Protein AF-0000000084339773 (afdb_homodimer)

Sequence (290 aa):
MSELFDRFSEAYKALERRDVSKMADLFADDIVFITPERTMKGKEEAISRFVANQNAFSDLKLEVDPEHGVIDAGDCCAVEFIITGTLKGDLDTTVSINDGTVGDTVKATGKKFRMRSTDHVWWRDGKIYKFSVYYDPAEPTRQIVMSELFDRFSEAYKALERRDVSKMADLFADDIVFITPERTMKGKEEAISRFVANQNAFSDLKLEVDPEHGVIDAGDCCAVEFIITGTLKGDLDTTVSINDGTVGDTVKATGKKFRMRSTDHVWWRDGKIYKFSVYYDPAEPTRQIV

InterPro domains:
  IPR032710 NTF2-like domain superfamily [SSF54427] (2-144)
  IPR037401 SnoaL-like domain [PF12680] (10-129)

pLDDT: mean 93.69, std 6.03, range [66.88, 98.75]

Organism: Pseudonocardia thermophila (NCBI:txid1848)

Nearest PDB structures (foldseek):
  5trv-assembly1_A  TM=7.784E-01  e=2.190E-07  synthetic construct
  7xsi-assembly3_E  TM=7.200E-01  e=2.478E-06  Sordaria araneosa
  6w3g-assembly1_A  TM=6.654E-01  e=1.126E-06  synthetic construct
  2rgq-assembly1_A  TM=6.073E-01  e=3.159E-06  Nostoc punctiforme PCC 73102
  3bb9-assembly1_A  TM=6.773E-01  e=6.986E-04  Shewanella frigidimarina NCIMB 400

Secondary structure (DSSP, 8-state):
--HHHHHHHHHHHHHHTT-THHHHTTEEEEEEEE-SS-EEESHHHHHHHHHHHHHHBTT-EEE--TTTSEEE-SSEEEEEEEEEEEB-S-EE--EEETTEEE--EEPP---EEEEEEEEEEEEETTEEEEEEEE--THHHHHHH-/--HHHHHHHHHHHHHHTT-THHHHTTEEEEEEEE-SS-EEESHHHHHHHHHHHHHHBTT-EEE--TTTSEEE-SSEEEEEEEEEEEB-S-EE--EEETTEEE--EEPP---EEEEEEEEEEEEETTEEEEEEEE--THHHHHHH-

Foldseek 3Di:
DAPLVVLVVVCLVVVQVVNLVSVLVQADQFAWEAEQAG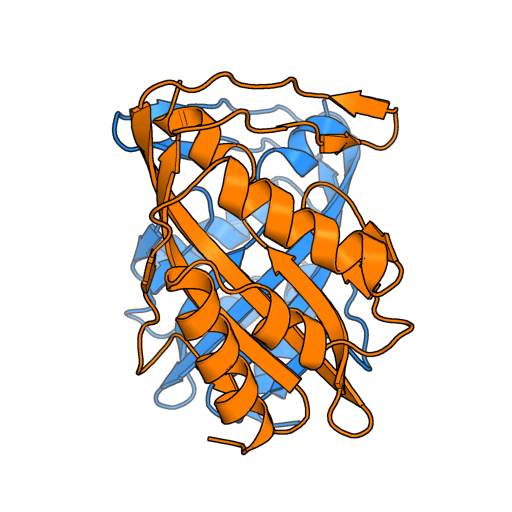IDGGSVRVSVVSNLVCQQFVRKDWAFDPVPAKADPHQKIKGKTKIKTAGQAKDFLWGADPVGIDGDIDGHQRWMAIWIKMWIFGHDPRHTRYIYIDTDSCRRVVGRD/DAPLVVLVVVCLVVLQVVRLVSVLVQADQFAWEAEQADIDGGSVRVSVVSNLVCQQFVRKDWAFDPVPAKADPHQKIKGKTKIKTAGQAKDFLWGADPVGIDGDIDGHQRWMAIWIKMWIFGHDPRHTRYIYIDTDSCRRVVGRD

Solvent-accessible surface area (backbone atoms only — not comparable to full-atom values): 14810 Å² total; per-residue (Å²): 131,42,70,60,49,51,53,51,53,51,20,53,57,32,43,47,70,71,35,61,61,58,46,51,69,36,46,27,72,73,16,38,32,36,45,77,37,47,77,34,65,23,43,69,52,43,44,50,53,57,52,48,48,42,57,12,23,73,56,38,41,78,46,61,48,87,85,82,16,64,42,64,50,58,54,32,34,37,38,38,32,40,39,33,31,35,30,70,22,60,36,80,54,56,28,59,48,101,90,43,72,49,70,50,75,42,69,55,63,66,30,54,34,74,44,65,36,35,39,38,40,33,49,55,96,86,16,34,39,39,39,38,43,37,34,47,82,58,54,51,53,70,49,36,104,133,40,70,59,51,53,55,52,54,52,19,53,57,32,44,47,70,71,33,58,62,56,46,52,70,38,46,26,70,72,15,38,34,36,45,79,37,48,77,36,65,24,42,68,52,46,44,48,51,56,51,48,49,42,57,12,23,74,55,39,42,79,47,60,48,85,84,80,15,65,43,63,51,58,54,31,34,36,38,37,32,40,40,32,31,33,30,70,22,59,37,81,54,58,28,58,48,101,89,44,71,47,71,52,74,42,68,56,62,67,30,54,34,73,44,65,36,34,40,39,40,33,49,55,95,86,15,33,38,38,36,39,43,38,33,46,80,57,55,50,55,71,50,37,102

Structure (mmCIF, N/CA/C/O backbone):
data_AF-0000000084339773-model_v1
#
loop_
_entity.id
_entity.type
_entity.pdbx_description
1 polymer 'Ketosteroid isomerase-related protein'
#
loop_
_atom_site.group_PDB
_atom_site.id
_atom_site.type_symbol
_atom_site.label_atom_id
_atom_site.label_alt_id
_atom_site.label_comp_id
_atom_site.label_asym_id
_atom_site.label_entity_id
_atom_site.label_seq_id
_atom_site.pdbx_PDB_ins_code
_atom_site.Cartn_x
_atom_site.Cartn_y
_atom_site.Cartn_z
_atom_site.occupancy
_atom_site.B_iso_or_equiv
_atom_site.auth_seq_id
_atom_site.auth_comp_id
_atom_site.auth_asym_id
_atom_site.auth_atom_id
_atom_site.pdbx_PDB_model_num
ATOM 1 N N . MET A 1 1 ? -18 -12.25 5.281 1 90.25 1 MET A N 1
ATOM 2 C CA . MET A 1 1 ? -17.266 -11.883 4.082 1 90.25 1 MET A CA 1
ATOM 3 C C . MET A 1 1 ? -18.062 -12.18 2.824 1 90.25 1 MET A C 1
ATOM 5 O O . MET A 1 1 ? -18.922 -13.062 2.826 1 90.25 1 MET A O 1
ATOM 9 N N . SER A 1 2 ? -17.734 -11.312 1.778 1 95.69 2 SER A N 1
ATOM 10 C CA . SER A 1 2 ? -18.469 -11.484 0.525 1 95.69 2 SER A CA 1
ATOM 11 C C . SER A 1 2 ? -18 -12.734 -0.212 1 95.69 2 SER A C 1
ATOM 13 O O . SER A 1 2 ? -16.906 -13.25 0.05 1 95.69 2 SER A O 1
ATOM 15 N N . GLU A 1 3 ? -18.844 -13.25 -1.067 1 96.81 3 GLU A N 1
ATOM 16 C CA . GLU A 1 3 ? -18.469 -14.383 -1.902 1 96.81 3 GLU A CA 1
ATOM 17 C C . GLU A 1 3 ? -17.25 -14.07 -2.766 1 96.81 3 GLU A C 1
ATOM 19 O O . GLU A 1 3 ? -16.391 -14.93 -2.982 1 96.81 3 GLU A O 1
ATOM 24 N N . LEU A 1 4 ? -17.219 -12.867 -3.271 1 97.19 4 LEU A N 1
ATOM 25 C CA . LEU A 1 4 ? -16.094 -12.453 -4.109 1 97.19 4 LEU A CA 1
ATOM 26 C C . LEU A 1 4 ? -14.789 -12.492 -3.33 1 97.19 4 LEU A C 1
ATOM 28 O O . LEU A 1 4 ? -13.766 -12.953 -3.844 1 97.19 4 LEU A O 1
ATOM 32 N N . PHE A 1 5 ? -14.844 -12.008 -2.135 1 97.12 5 PHE A N 1
ATOM 33 C CA . PHE A 1 5 ? -13.641 -12.062 -1.31 1 97.12 5 PHE A CA 1
ATOM 34 C C . PHE A 1 5 ? -13.242 -13.508 -1.032 1 97.12 5 PHE A C 1
ATOM 36 O O . PHE A 1 5 ? -12.047 -13.828 -0.998 1 97.12 5 PHE A O 1
ATOM 43 N N . ASP A 1 6 ? -14.234 -14.367 -0.764 1 97.44 6 ASP A N 1
ATOM 44 C CA . ASP A 1 6 ? -13.938 -15.773 -0.528 1 97.44 6 ASP A CA 1
ATOM 45 C C . ASP A 1 6 ? -13.172 -16.375 -1.705 1 97.44 6 ASP A C 1
ATOM 47 O O . ASP A 1 6 ? -12.219 -17.141 -1.512 1 97.44 6 ASP A O 1
ATOM 51 N N . ARG A 1 7 ? -13.609 -16.078 -2.889 1 97.69 7 ARG A N 1
ATOM 52 C CA . ARG A 1 7 ? -12.906 -16.547 -4.082 1 97.69 7 ARG A CA 1
ATOM 53 C C . ARG A 1 7 ? -11.484 -16 -4.129 1 97.69 7 ARG A C 1
ATOM 55 O O . ARG A 1 7 ? -10.547 -16.719 -4.48 1 97.69 7 ARG A O 1
ATOM 62 N N . PHE A 1 8 ? -11.344 -14.719 -3.842 1 98 8 PHE A N 1
ATOM 63 C CA . PHE A 1 8 ? -10.023 -14.086 -3.811 1 98 8 PHE A CA 1
ATOM 64 C C . PHE A 1 8 ? -9.125 -14.766 -2.785 1 98 8 PHE A C 1
ATOM 66 O O . PHE A 1 8 ? -7.965 -15.07 -3.072 1 98 8 PHE A O 1
ATOM 73 N N . SER A 1 9 ? -9.617 -15.023 -1.598 1 97.06 9 SER A N 1
ATOM 74 C CA . SER A 1 9 ? -8.891 -15.688 -0.525 1 97.06 9 SER A CA 1
ATOM 75 C C . SER A 1 9 ? -8.438 -17.078 -0.949 1 97.06 9 SER A C 1
ATOM 77 O O . SER A 1 9 ? -7.309 -17.484 -0.672 1 97.06 9 SER A O 1
ATOM 79 N N . GLU A 1 10 ? -9.289 -17.797 -1.621 1 97.06 10 GLU A N 1
ATOM 80 C CA . GLU A 1 10 ? -8.938 -19.125 -2.127 1 97.06 10 GLU A CA 1
ATOM 81 C C . GLU A 1 10 ? -7.816 -19.047 -3.158 1 97.06 10 GLU A C 1
ATOM 83 O O . GLU A 1 10 ? -6.945 -19.922 -3.207 1 97.06 10 GLU A O 1
ATOM 88 N N . ALA A 1 11 ? -7.914 -18.047 -3.982 1 97 11 ALA A N 1
ATOM 89 C CA . ALA A 1 11 ? -6.871 -17.859 -4.984 1 97 11 ALA A CA 1
ATOM 90 C C . ALA A 1 11 ? -5.52 -17.609 -4.328 1 97 11 ALA A C 1
ATOM 92 O O . ALA A 1 11 ? -4.484 -18.078 -4.801 1 97 11 ALA A O 1
ATOM 93 N N . TYR A 1 12 ? -5.465 -16.859 -3.279 1 94.31 12 TYR A N 1
ATOM 94 C CA . TYR A 1 12 ? -4.238 -16.609 -2.529 1 94.31 12 TYR A CA 1
ATOM 95 C C . TYR A 1 12 ? -3.658 -17.906 -1.984 1 94.31 12 TYR A C 1
ATOM 97 O O . TYR A 1 12 ? -2.449 -18.141 -2.072 1 94.31 12 TYR A O 1
ATOM 105 N N . LYS A 1 13 ? -4.504 -18.688 -1.427 1 94.88 13 LYS A N 1
ATOM 106 C CA . LYS A 1 13 ? -4.062 -19.984 -0.908 1 94.88 13 LYS A CA 1
ATOM 107 C C . LYS A 1 13 ? -3.473 -20.844 -2.018 1 94.88 13 LYS A C 1
ATOM 109 O O . LYS A 1 13 ? -2.504 -21.578 -1.794 1 94.88 13 LYS A O 1
ATOM 114 N N . ALA A 1 14 ? -4.059 -20.75 -3.139 1 95.25 14 ALA A N 1
ATOM 115 C CA . ALA A 1 14 ? -3.564 -21.516 -4.281 1 95.25 14 ALA A CA 1
ATOM 116 C C . ALA A 1 14 ? -2.18 -21.031 -4.703 1 95.25 14 ALA A C 1
ATOM 118 O O . ALA A 1 14 ? -1.353 -21.812 -5.168 1 95.25 14 ALA A O 1
ATOM 119 N N . LEU A 1 15 ? -1.937 -19.75 -4.578 1 92.44 15 LEU A N 1
ATOM 120 C CA . LEU A 1 15 ? -0.628 -19.203 -4.914 1 92.44 15 LEU A CA 1
ATOM 121 C C . LEU A 1 15 ? 0.455 -19.781 -4.016 1 92.44 15 LEU A C 1
ATOM 123 O O . LEU A 1 15 ? 1.588 -19.984 -4.457 1 92.44 15 LEU A O 1
ATOM 127 N N . GLU A 1 16 ? 0.109 -19.984 -2.768 1 92.69 16 GLU A N 1
ATOM 128 C CA . GLU A 1 16 ? 1.053 -20.609 -1.841 1 92.69 16 GLU A CA 1
ATOM 129 C C . GLU A 1 16 ? 1.427 -22.016 -2.293 1 92.69 16 GLU A C 1
ATOM 131 O O . GLU A 1 16 ? 2.496 -22.516 -1.944 1 92.69 16 GLU A O 1
ATOM 136 N N . ARG A 1 17 ? 0.56 -22.609 -3.061 1 91.69 17 ARG A N 1
ATOM 137 C CA . ARG A 1 17 ? 0.817 -23.938 -3.607 1 91.69 17 ARG A CA 1
ATOM 138 C C . ARG A 1 17 ? 1.338 -23.844 -5.039 1 91.69 17 ARG A C 1
ATOM 140 O O . ARG A 1 17 ? 1.279 -24.828 -5.789 1 91.69 17 ARG A O 1
ATOM 147 N N . ARG A 1 18 ? 1.619 -22.672 -5.438 1 91 18 ARG A N 1
ATOM 148 C CA . ARG A 1 18 ? 2.223 -22.375 -6.73 1 91 18 ARG A CA 1
ATOM 149 C C . ARG A 1 18 ? 1.226 -22.594 -7.863 1 91 18 ARG A C 1
ATOM 151 O O . ARG A 1 18 ? 1.607 -22.984 -8.969 1 91 18 ARG A O 1
ATOM 158 N N . ASP A 1 19 ? 0.071 -22.5 -7.547 1 93.5 19 ASP A N 1
ATOM 159 C CA . ASP A 1 19 ? -0.991 -22.594 -8.547 1 93.5 19 ASP A CA 1
ATOM 160 C C . ASP A 1 19 ? -1.51 -21.203 -8.914 1 93.5 19 ASP A C 1
ATOM 162 O O . ASP A 1 19 ? -2.469 -20.719 -8.32 1 93.5 19 ASP A O 1
ATOM 166 N N . VAL A 1 20 ? -1.016 -20.641 -10.047 1 94.88 20 VAL A N 1
ATOM 167 C CA . VAL A 1 20 ? -1.325 -19.281 -10.469 1 94.88 20 VAL A CA 1
ATOM 168 C C . VAL A 1 20 ? -2.645 -19.266 -11.242 1 94.88 20 VAL A C 1
ATOM 170 O O . VAL A 1 20 ? -3.248 -18.219 -11.438 1 94.88 20 VAL A O 1
ATOM 173 N N . SER A 1 21 ? -3.076 -20.438 -11.68 1 95.62 21 SER A N 1
ATOM 174 C CA . SER A 1 21 ? -4.254 -20.516 -12.531 1 95.62 21 SER A CA 1
ATOM 175 C C . SER A 1 21 ? -5.504 -20.031 -11.797 1 95.62 21 SER A C 1
ATOM 177 O O . SER A 1 21 ? -6.395 -19.438 -12.406 1 95.62 21 SER A O 1
ATOM 179 N N . LYS A 1 22 ? -5.609 -20.312 -10.516 1 96 22 LYS A N 1
ATOM 180 C CA . LYS A 1 22 ? -6.77 -19.875 -9.734 1 96 22 LYS A CA 1
ATOM 181 C C . LYS A 1 22 ? -6.852 -18.359 -9.664 1 96 22 LYS A C 1
ATOM 183 O O . LYS A 1 22 ? -7.949 -17.797 -9.68 1 96 22 LYS A O 1
ATOM 188 N N . MET A 1 23 ? -5.699 -17.719 -9.562 1 96.44 23 MET A N 1
ATOM 189 C CA . MET A 1 23 ? -5.676 -16.25 -9.594 1 96.44 23 MET A CA 1
ATOM 190 C C . MET A 1 23 ? -6.059 -15.734 -10.977 1 96.44 23 MET A C 1
ATOM 192 O O . MET A 1 23 ? -6.883 -14.82 -11.094 1 96.44 23 MET A O 1
ATOM 196 N N . ALA A 1 24 ? -5.48 -16.344 -11.945 1 96.94 24 ALA A N 1
ATOM 197 C CA . ALA A 1 24 ? -5.758 -15.961 -13.328 1 96.94 24 ALA A CA 1
ATOM 198 C C . ALA A 1 24 ? -7.25 -16.047 -13.633 1 96.94 24 ALA A C 1
ATOM 200 O O . ALA A 1 24 ? -7.789 -15.203 -14.359 1 96.94 24 ALA A O 1
ATOM 201 N N . ASP A 1 25 ? -7.891 -16.984 -13.109 1 97.31 25 ASP A N 1
ATOM 202 C CA . ASP A 1 25 ? -9.312 -17.234 -13.352 1 97.31 25 ASP A CA 1
ATOM 203 C C . ASP A 1 25 ? -10.156 -16.062 -12.852 1 97.31 25 ASP A C 1
ATOM 205 O O . ASP A 1 25 ? -11.297 -15.883 -13.289 1 97.31 25 ASP A O 1
ATOM 209 N N . LEU A 1 26 ? -9.68 -15.32 -11.945 1 98.25 26 LEU A N 1
ATOM 210 C CA . LEU A 1 26 ? -10.438 -14.219 -11.352 1 98.25 26 LEU A CA 1
ATOM 211 C C . LEU A 1 26 ? -10.289 -12.953 -12.188 1 98.25 26 LEU A C 1
ATOM 213 O O . LEU A 1 26 ? -11.031 -11.984 -12 1 98.25 26 LEU A O 1
ATOM 217 N N . PHE A 1 27 ? -9.359 -12.906 -13.109 1 98.56 27 PHE A N 1
ATOM 218 C CA . PHE A 1 27 ? -9.031 -11.672 -13.805 1 98.56 27 PHE A CA 1
ATOM 219 C C . PHE A 1 27 ? -9.984 -11.43 -14.969 1 98.56 27 PHE A C 1
ATOM 221 O O . PHE A 1 27 ? -10.328 -12.367 -15.695 1 98.56 27 PHE A O 1
ATOM 228 N N . ALA A 1 28 ? -10.469 -10.258 -15.102 1 98.62 28 ALA A N 1
ATOM 229 C CA . ALA A 1 28 ? -11.102 -9.812 -16.344 1 98.62 28 ALA A CA 1
ATOM 230 C C . ALA A 1 28 ? -10.078 -9.703 -17.469 1 98.62 28 ALA A C 1
ATOM 232 O O . ALA A 1 28 ? -8.891 -9.5 -17.219 1 98.62 28 ALA A O 1
ATOM 233 N N . ASP A 1 29 ? -10.508 -9.742 -18.688 1 97.31 29 ASP A N 1
ATOM 234 C CA . ASP A 1 29 ? -9.617 -9.664 -19.844 1 97.31 29 ASP A CA 1
ATOM 235 C C . ASP A 1 29 ? -8.922 -8.305 -19.906 1 97.31 29 ASP A C 1
ATOM 237 O O . ASP A 1 29 ? -7.781 -8.203 -20.344 1 97.31 29 ASP A O 1
ATOM 241 N N . ASP A 1 30 ? -9.57 -7.32 -19.406 1 97.69 30 ASP A N 1
ATOM 242 C CA . ASP A 1 30 ? -9.062 -5.953 -19.5 1 97.69 30 ASP A CA 1
ATOM 243 C C . ASP A 1 30 ? -8.508 -5.488 -18.141 1 97.69 30 ASP A C 1
ATOM 245 O O . ASP A 1 30 ? -8.531 -4.293 -17.844 1 97.69 30 ASP A O 1
ATOM 249 N N . ILE A 1 31 ? -8.109 -6.367 -17.344 1 98.44 31 ILE A N 1
ATOM 250 C CA . ILE A 1 31 ? -7.605 -6.039 -16.016 1 98.44 31 ILE A CA 1
ATOM 251 C C . ILE A 1 31 ? -6.473 -5.023 -16.125 1 98.44 31 ILE A C 1
ATOM 253 O O . ILE A 1 31 ? -5.652 -5.098 -17.047 1 98.44 31 ILE A O 1
ATOM 257 N N . VAL A 1 32 ? -6.504 -4.078 -15.344 1 98.38 32 VAL A N 1
ATOM 258 C CA . VAL A 1 32 ? -5.375 -3.188 -15.086 1 98.38 32 VAL A CA 1
ATOM 259 C C . VAL A 1 32 ? -4.715 -3.562 -13.758 1 98.38 32 VAL A C 1
ATOM 261 O O . VAL A 1 32 ? -5.352 -3.5 -12.703 1 98.38 32 VAL A O 1
ATOM 264 N N . PHE A 1 33 ? -3.465 -4.004 -13.859 1 97.94 33 PHE A N 1
ATOM 265 C CA . PHE A 1 33 ? -2.682 -4.445 -12.703 1 97.94 33 PHE A CA 1
ATOM 266 C C . PHE A 1 33 ? -1.565 -3.451 -12.398 1 97.94 33 PHE A C 1
ATOM 268 O O . PHE A 1 33 ? -0.625 -3.307 -13.188 1 97.94 33 PHE A O 1
ATOM 275 N N . ILE A 1 34 ? -1.652 -2.838 -11.258 1 97.19 34 ILE A N 1
ATOM 276 C CA . ILE A 1 34 ? -0.738 -1.763 -10.891 1 97.19 34 ILE A CA 1
ATOM 277 C C . ILE A 1 34 ? 0.177 -2.229 -9.758 1 97.19 34 ILE A C 1
ATOM 279 O O . ILE A 1 34 ? -0.297 -2.664 -8.703 1 97.19 34 ILE A O 1
ATOM 283 N N . THR A 1 35 ? 1.496 -2.166 -9.984 1 95.94 35 THR A N 1
ATOM 284 C CA . THR A 1 35 ? 2.518 -2.449 -8.984 1 95.94 35 THR A CA 1
ATOM 285 C C . THR A 1 35 ? 3.375 -1.216 -8.719 1 95.94 35 THR A C 1
ATOM 287 O O . THR A 1 35 ? 3.25 -0.207 -9.422 1 95.94 35 THR A O 1
ATOM 290 N N . 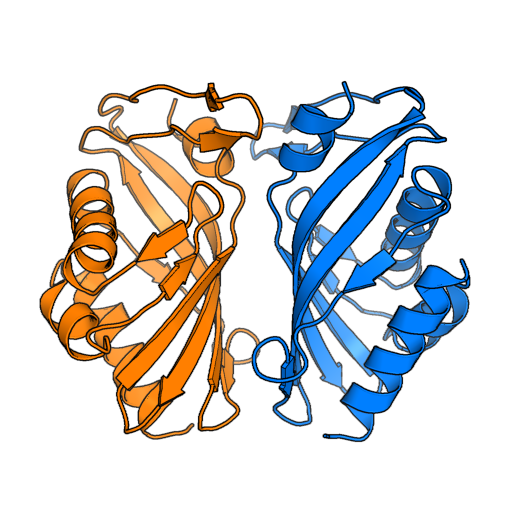PRO A 1 36 ? 4.211 -1.247 -7.656 1 93.56 36 PRO A N 1
ATOM 291 C CA . PRO A 1 36 ? 5.109 -0.107 -7.449 1 93.56 36 PRO A CA 1
ATOM 292 C C . PRO A 1 36 ? 6.039 0.137 -8.633 1 93.56 36 PRO A C 1
ATOM 294 O O . PRO A 1 36 ? 6.445 1.275 -8.875 1 93.56 36 PRO A O 1
ATOM 297 N N . GLU A 1 37 ? 6.277 -0.906 -9.312 1 90.75 37 GLU A N 1
ATOM 298 C CA . GLU A 1 37 ? 7.277 -0.833 -10.383 1 90.75 37 GLU A CA 1
ATOM 299 C C . GLU A 1 37 ? 6.645 -0.399 -11.703 1 90.75 37 GLU A C 1
ATOM 301 O O . GLU A 1 37 ? 7.273 0.304 -12.492 1 90.75 37 GLU A O 1
ATOM 306 N N . ARG A 1 38 ? 5.473 -0.87 -11.93 1 90.19 38 ARG A N 1
ATOM 307 C CA . ARG A 1 38 ? 4.887 -0.604 -13.234 1 90.19 38 ARG A CA 1
ATOM 308 C C . ARG A 1 38 ? 3.393 -0.911 -13.242 1 90.19 38 ARG A C 1
ATOM 310 O O . ARG A 1 38 ? 2.883 -1.552 -12.32 1 90.19 38 ARG A O 1
ATOM 317 N N . THR A 1 39 ? 2.75 -0.397 -14.258 1 93.94 39 THR A N 1
ATOM 318 C CA . THR A 1 39 ? 1.367 -0.739 -14.57 1 93.94 39 THR A CA 1
ATOM 319 C C . THR A 1 39 ? 1.305 -1.718 -15.734 1 93.94 39 THR A C 1
ATOM 321 O O . THR A 1 39 ? 1.94 -1.501 -16.766 1 93.94 39 THR A O 1
ATOM 324 N N . MET A 1 40 ? 0.579 -2.814 -15.523 1 95.31 40 MET A N 1
ATOM 325 C CA . MET A 1 40 ? 0.378 -3.84 -16.547 1 95.31 40 MET A CA 1
ATOM 326 C C . MET A 1 40 ? -1.077 -3.879 -17 1 95.31 40 MET A C 1
ATOM 328 O O . MET A 1 40 ? -1.986 -3.627 -16.203 1 95.31 40 MET A O 1
ATOM 332 N N . LYS A 1 41 ? -1.221 -4.18 -18.266 1 97.12 41 LYS A N 1
ATOM 333 C CA . LYS A 1 41 ? -2.564 -4.238 -18.844 1 97.12 41 LYS A CA 1
ATOM 334 C C . LYS A 1 41 ? -2.834 -5.598 -19.484 1 97.12 41 LYS A C 1
ATOM 336 O O . LYS A 1 41 ? -1.985 -6.125 -20.203 1 97.12 41 LYS A O 1
ATOM 341 N N . GLY A 1 42 ? -4.047 -6.09 -19.109 1 97.88 42 GLY A N 1
ATOM 342 C CA . GLY A 1 42 ? -4.453 -7.359 -19.688 1 97.88 42 GLY A CA 1
ATOM 343 C C . GLY A 1 42 ? -4.062 -8.562 -18.859 1 97.88 42 GLY A C 1
ATOM 344 O O . GLY A 1 42 ? -3.113 -8.492 -18.062 1 97.88 42 GLY A O 1
ATOM 345 N N . LYS A 1 43 ? -4.828 -9.602 -19.094 1 96.88 43 LYS A N 1
ATOM 346 C CA . LYS A 1 43 ? -4.688 -10.812 -18.297 1 96.88 43 LYS A CA 1
ATOM 347 C C . LYS A 1 43 ? -3.303 -11.43 -18.469 1 96.88 43 LYS A C 1
ATOM 349 O O . LYS A 1 43 ? -2.678 -11.852 -17.5 1 96.88 43 LYS A O 1
ATOM 354 N N . GLU A 1 44 ? -2.801 -11.492 -19.641 1 95.69 44 GLU A N 1
ATOM 355 C CA . GLU A 1 44 ? -1.521 -12.133 -19.922 1 95.69 44 GLU A CA 1
ATOM 356 C C . GLU A 1 44 ? -0.386 -11.469 -19.156 1 95.69 44 GLU A C 1
ATOM 358 O O . GLU A 1 44 ? 0.383 -12.148 -18.469 1 95.69 44 GLU A O 1
ATOM 363 N N . GLU A 1 45 ? -0.275 -10.172 -19.188 1 96.19 45 GLU A N 1
ATOM 364 C CA . GLU A 1 45 ? 0.774 -9.453 -18.469 1 96.19 45 GLU A CA 1
ATOM 365 C C . GLU A 1 45 ? 0.619 -9.609 -16.969 1 96.19 45 GLU A C 1
ATOM 367 O O . GLU A 1 45 ? 1.603 -9.82 -16.25 1 96.19 45 GLU A O 1
ATOM 372 N N . ALA A 1 46 ? -0.641 -9.492 -16.547 1 97 46 ALA A N 1
ATOM 373 C CA . ALA A 1 46 ? -0.895 -9.625 -15.117 1 97 46 ALA A CA 1
ATOM 374 C C . ALA A 1 46 ? -0.454 -10.992 -14.609 1 97 46 ALA A C 1
ATOM 376 O O . ALA A 1 46 ? 0.248 -11.094 -13.594 1 97 46 ALA A O 1
ATOM 377 N N . ILE A 1 47 ? -0.791 -11.984 -15.352 1 96 47 ILE A N 1
ATOM 378 C CA . ILE A 1 47 ? -0.467 -13.352 -14.945 1 96 47 ILE A CA 1
ATOM 379 C C . ILE A 1 47 ? 1.047 -13.547 -14.977 1 96 47 ILE A C 1
ATOM 381 O O . ILE A 1 47 ? 1.605 -14.25 -14.125 1 96 47 ILE A O 1
ATOM 385 N N . SER A 1 48 ? 1.726 -12.969 -15.922 1 94.81 48 SER A N 1
ATOM 386 C CA . SER A 1 48 ? 3.172 -13.117 -16.047 1 94.81 48 SER A CA 1
ATOM 387 C C . SER A 1 48 ? 3.889 -12.633 -14.789 1 94.81 48 SER A C 1
ATOM 389 O O . SER A 1 48 ? 4.926 -13.188 -14.414 1 94.81 48 SER A O 1
ATOM 391 N N . ARG A 1 49 ? 3.385 -11.656 -14.18 1 93.38 49 ARG A N 1
ATOM 392 C CA . ARG A 1 49 ? 3.969 -11.141 -12.945 1 93.38 49 ARG A CA 1
ATOM 393 C C . ARG A 1 49 ? 3.881 -12.18 -11.828 1 93.38 49 ARG A C 1
ATOM 395 O O . ARG A 1 49 ? 4.828 -12.359 -11.062 1 93.38 49 ARG A O 1
ATOM 402 N N . PHE A 1 50 ? 2.758 -12.797 -11.711 1 94.81 50 PHE A N 1
ATOM 403 C CA . PHE A 1 50 ? 2.582 -13.82 -10.695 1 94.81 50 PHE A CA 1
ATOM 404 C C . PHE A 1 50 ? 3.5 -15.008 -10.953 1 94.81 50 PHE A C 1
ATOM 406 O O . PHE A 1 50 ? 4.082 -15.57 -10.023 1 94.81 50 PHE A O 1
ATOM 413 N N . VAL A 1 51 ? 3.66 -15.344 -12.203 1 94.38 51 VAL A N 1
ATOM 414 C CA . VAL A 1 51 ? 4.535 -16.453 -12.586 1 94.38 51 VAL A CA 1
ATOM 415 C C . VAL A 1 51 ? 5.984 -16.094 -12.242 1 94.38 51 VAL A C 1
ATOM 417 O O . VAL A 1 51 ? 6.707 -16.922 -11.68 1 94.38 51 VAL A O 1
ATOM 420 N N . ALA A 1 52 ? 6.383 -14.93 -12.555 1 92.88 52 ALA A N 1
ATOM 421 C CA . ALA A 1 52 ? 7.742 -14.492 -12.266 1 92.88 52 ALA A CA 1
ATOM 422 C C . ALA A 1 52 ? 8.023 -14.547 -10.766 1 92.88 52 ALA A C 1
ATOM 424 O O . ALA A 1 52 ? 9.109 -14.961 -10.344 1 92.88 52 ALA A O 1
ATOM 425 N N . ASN A 1 53 ? 7.094 -14.078 -9.977 1 92.88 53 ASN A N 1
ATOM 426 C CA . ASN A 1 53 ? 7.25 -14.125 -8.523 1 92.88 53 ASN A CA 1
ATOM 427 C C . ASN A 1 53 ? 7.398 -15.562 -8.023 1 92.88 53 ASN A C 1
ATOM 429 O O . ASN A 1 53 ? 8.234 -15.836 -7.16 1 92.88 53 ASN A O 1
ATOM 433 N N . GLN A 1 54 ? 6.598 -16.391 -8.562 1 92.81 54 GLN A N 1
ATOM 434 C CA . GLN A 1 54 ? 6.656 -17.797 -8.164 1 92.81 54 GLN A CA 1
ATOM 435 C C . GLN A 1 54 ? 7.996 -18.422 -8.539 1 92.81 54 GLN A C 1
ATOM 437 O O . GLN A 1 54 ? 8.523 -19.266 -7.812 1 92.81 54 GLN A O 1
ATOM 442 N N . ASN A 1 55 ? 8.445 -18.031 -9.672 1 93.44 55 ASN A N 1
ATOM 443 C CA . ASN A 1 55 ? 9.734 -18.547 -10.117 1 93.44 55 ASN A CA 1
ATOM 444 C C . ASN A 1 55 ? 10.875 -18.062 -9.219 1 93.44 55 ASN A C 1
ATOM 446 O O . ASN A 1 55 ? 11.812 -18.812 -8.945 1 93.44 55 ASN A O 1
ATOM 450 N N . ALA A 1 56 ? 10.773 -16.844 -8.836 1 92.69 56 ALA A N 1
ATOM 451 C CA . ALA A 1 56 ? 11.805 -16.281 -7.969 1 92.69 56 ALA A CA 1
ATOM 452 C C . ALA A 1 56 ? 11.703 -16.844 -6.555 1 92.69 56 ALA A C 1
ATOM 454 O O . ALA A 1 56 ? 12.719 -17.078 -5.895 1 92.69 56 ALA A O 1
ATOM 455 N N . PHE A 1 57 ? 10.477 -17 -6.117 1 93.19 57 PHE A N 1
ATOM 456 C CA . PHE A 1 57 ? 10.172 -17.453 -4.766 1 93.19 57 PHE A CA 1
ATOM 457 C C . PHE A 1 57 ? 9.258 -18.672 -4.801 1 93.19 57 PHE A C 1
ATOM 459 O O . PHE A 1 57 ? 8.055 -18.547 -5.027 1 93.19 57 PHE A O 1
ATOM 466 N N . SER A 1 58 ? 9.703 -19.828 -4.418 1 90.19 58 SER A N 1
ATOM 467 C CA . SER A 1 58 ? 8.945 -21.062 -4.562 1 90.19 58 SER A CA 1
ATOM 468 C C . SER A 1 58 ? 8.203 -21.422 -3.277 1 90.19 58 SER A C 1
ATOM 470 O O . SER A 1 58 ? 7.379 -22.328 -3.258 1 90.19 58 SER A O 1
ATOM 472 N N . ASP A 1 59 ? 8.445 -20.75 -2.23 1 94.88 59 ASP A N 1
ATOM 473 C CA . ASP A 1 59 ? 7.844 -21.047 -0.935 1 94.88 59 ASP A CA 1
ATOM 474 C C . ASP A 1 59 ? 7.148 -19.828 -0.352 1 94.88 59 ASP A C 1
ATOM 476 O O . ASP A 1 59 ? 7.262 -19.547 0.844 1 94.88 59 ASP A O 1
ATOM 480 N N . LEU A 1 60 ? 6.512 -19.109 -1.171 1 94.81 60 LEU A N 1
ATOM 481 C CA . LEU A 1 60 ? 5.824 -17.906 -0.723 1 94.81 60 LEU A CA 1
ATOM 482 C C . LEU A 1 60 ? 4.75 -18.234 0.303 1 94.81 60 LEU A C 1
ATOM 484 O O . LEU A 1 60 ? 4.027 -19.234 0.15 1 94.81 60 LEU A O 1
ATOM 488 N N . LYS A 1 61 ? 4.738 -17.484 1.307 1 96.25 61 LYS A N 1
ATOM 489 C CA . LYS A 1 61 ? 3.688 -17.562 2.318 1 96.25 61 LYS A CA 1
ATOM 490 C C . LYS A 1 61 ? 3.076 -16.188 2.578 1 96.25 61 LYS A C 1
ATOM 492 O O . LYS A 1 61 ? 3.793 -15.188 2.68 1 96.25 61 LYS A O 1
ATOM 497 N N . LEU A 1 62 ? 1.777 -16.172 2.617 1 95.88 62 LEU A N 1
ATOM 498 C CA . LEU A 1 62 ? 1.022 -14.953 2.891 1 95.88 62 LEU A CA 1
ATOM 499 C C . LEU A 1 62 ? 0.291 -15.047 4.223 1 95.88 62 LEU A C 1
ATOM 501 O O . LEU A 1 62 ? -0.513 -15.961 4.43 1 95.88 62 LEU A O 1
ATOM 505 N N . GLU A 1 63 ? 0.563 -14.195 5.086 1 97.31 63 GLU A N 1
ATOM 506 C CA . GLU A 1 63 ? -0.085 -14.164 6.395 1 97.31 63 GLU A CA 1
ATOM 507 C C . GLU A 1 63 ? -0.97 -12.938 6.547 1 97.31 63 GLU A C 1
ATOM 509 O O . GLU A 1 63 ? -0.488 -11.805 6.465 1 97.31 63 GLU A O 1
ATOM 514 N N . VAL A 1 64 ? -2.242 -13.172 6.766 1 97.44 64 VAL A N 1
ATOM 515 C CA . VAL A 1 64 ? -3.223 -12.102 6.906 1 97.44 64 VAL A CA 1
ATOM 516 C C . VAL A 1 64 ? -3.74 -12.055 8.344 1 97.44 64 VAL A C 1
ATOM 518 O O . VAL A 1 64 ? -4.109 -13.086 8.906 1 97.44 64 VAL A O 1
ATOM 521 N N . ASP A 1 65 ? -3.695 -10.867 8.945 1 95.94 65 ASP A N 1
ATOM 522 C CA . ASP A 1 65 ? -4.387 -10.695 10.219 1 95.94 65 ASP A CA 1
ATOM 523 C C . ASP A 1 65 ? -5.898 -10.828 10.047 1 95.94 65 ASP A C 1
ATOM 525 O O . ASP A 1 65 ? -6.523 -10.016 9.359 1 95.94 65 ASP A O 1
ATOM 529 N N . PRO A 1 66 ? -6.473 -11.836 10.594 1 92.88 66 PRO A N 1
ATOM 530 C CA . PRO A 1 66 ? -7.902 -12.062 10.359 1 92.88 66 PRO A CA 1
ATOM 531 C C . PRO A 1 66 ? -8.781 -10.938 10.898 1 92.88 66 PRO A C 1
ATOM 533 O O . PRO A 1 66 ? -9.914 -10.758 10.445 1 92.88 66 PRO A O 1
ATOM 536 N N . GLU A 1 67 ? -8.312 -10.219 11.836 1 93.5 67 GLU A N 1
ATOM 537 C CA . GLU A 1 67 ? -9.133 -9.188 12.477 1 93.5 67 GLU A CA 1
ATOM 538 C C . GLU A 1 67 ? -8.945 -7.836 11.797 1 93.5 67 GLU A C 1
ATOM 540 O O . GLU A 1 67 ? -9.891 -7.062 11.672 1 93.5 67 GLU A O 1
ATOM 545 N N . HIS A 1 68 ? -7.703 -7.566 11.336 1 95.06 68 HIS A N 1
ATOM 546 C CA . HIS A 1 68 ? -7.414 -6.207 10.883 1 95.06 68 HIS A CA 1
ATOM 547 C C . HIS A 1 68 ? -6.66 -6.219 9.555 1 95.06 68 HIS A C 1
ATOM 549 O O . HIS A 1 68 ? -5.965 -5.258 9.219 1 95.06 68 HIS A O 1
ATOM 555 N N . GLY A 1 69 ? -6.812 -7.27 8.883 1 97.31 69 GLY A N 1
ATOM 556 C CA . GLY A 1 69 ? -6.059 -7.395 7.645 1 97.31 69 GLY A CA 1
ATOM 557 C C . GLY A 1 69 ? -6.938 -7.379 6.406 1 97.31 69 GLY A C 1
ATOM 558 O O . GLY A 1 69 ? -6.434 -7.324 5.281 1 97.31 69 GLY A O 1
ATOM 559 N N . VAL A 1 70 ? -8.258 -7.426 6.629 1 98.31 70 VAL A N 1
ATOM 560 C CA . VAL A 1 70 ? -9.156 -7.531 5.484 1 98.31 70 VAL A CA 1
ATOM 561 C C . VAL A 1 70 ? -10.219 -6.438 5.559 1 98.31 70 VAL A C 1
ATOM 563 O O . VAL A 1 70 ? -10.898 -6.297 6.582 1 98.31 70 VAL A O 1
ATOM 566 N N . ILE A 1 71 ? -10.312 -5.652 4.547 1 98.5 71 ILE A N 1
ATOM 567 C CA . ILE A 1 71 ? -11.398 -4.703 4.32 1 98.5 71 ILE A CA 1
ATOM 568 C C . ILE A 1 71 ? -12.227 -5.141 3.115 1 98.5 71 ILE A C 1
ATOM 570 O O . ILE A 1 71 ? -11.742 -5.117 1.981 1 98.5 71 ILE A O 1
ATOM 574 N N . ASP A 1 72 ? -13.406 -5.57 3.361 1 98.19 72 ASP A N 1
ATOM 575 C CA . ASP A 1 72 ? -14.258 -6.121 2.311 1 98.19 72 ASP A CA 1
ATOM 576 C C . ASP A 1 72 ? -15.547 -5.316 2.176 1 98.19 72 ASP A C 1
ATOM 578 O O . ASP A 1 72 ? -16.359 -5.273 3.102 1 98.19 72 ASP A O 1
ATOM 582 N N . ALA A 1 73 ? -15.703 -4.703 0.966 1 97.44 73 ALA A N 1
ATOM 583 C CA . ALA A 1 73 ? -16.891 -3.885 0.709 1 97.44 73 ALA A CA 1
ATOM 584 C C . ALA A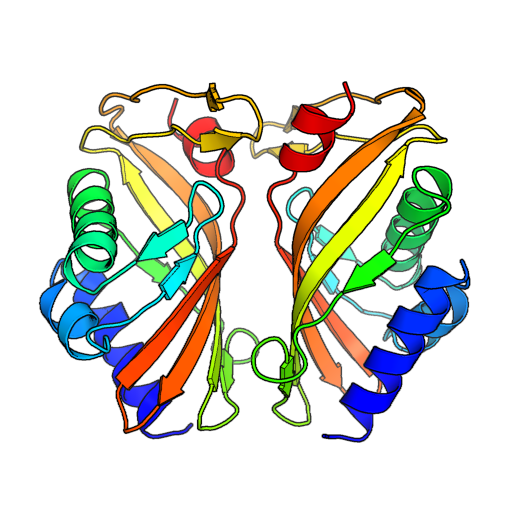 1 73 ? -17.797 -4.539 -0.324 1 97.44 73 ALA A C 1
ATOM 586 O O . ALA A 1 73 ? -18.656 -3.883 -0.903 1 97.44 73 ALA A O 1
ATOM 587 N N . GLY A 1 74 ? -17.641 -5.809 -0.608 1 96.56 74 GLY A N 1
ATOM 588 C CA . GLY A 1 74 ? -18.484 -6.551 -1.532 1 96.56 74 GLY A CA 1
ATOM 589 C C . GLY A 1 74 ? -17.953 -6.559 -2.953 1 96.56 74 GLY A C 1
ATOM 590 O O . GLY A 1 74 ? -17.344 -7.535 -3.387 1 96.56 74 GLY A O 1
ATOM 591 N N . ASP A 1 75 ? -17.953 -5.406 -3.598 1 96.38 75 ASP A N 1
ATOM 592 C CA . ASP A 1 75 ? -17.5 -5.332 -4.984 1 96.38 75 ASP A CA 1
ATOM 593 C C . ASP A 1 75 ? -16.062 -4.848 -5.062 1 96.38 75 ASP A C 1
ATOM 595 O O . ASP A 1 75 ? -15.523 -4.656 -6.156 1 96.38 75 ASP A O 1
ATOM 599 N N . CYS A 1 76 ? -15.477 -4.594 -3.982 1 98.38 76 CYS A N 1
ATOM 600 C CA . CYS A 1 76 ? -14.055 -4.297 -3.836 1 98.38 76 CYS A CA 1
ATOM 601 C C . CYS A 1 76 ? -13.555 -4.711 -2.461 1 98.38 76 CYS A C 1
ATOM 603 O O . CYS A 1 76 ? -14.344 -4.895 -1.532 1 98.38 76 CYS A O 1
ATOM 605 N N . CYS A 1 77 ? -12.281 -4.926 -2.381 1 98.5 77 CYS A N 1
ATOM 606 C CA . CYS A 1 77 ? -11.68 -5.273 -1.097 1 98.5 77 CYS A CA 1
ATOM 607 C C . CYS A 1 77 ? -10.211 -4.871 -1.055 1 98.5 77 CYS A C 1
ATOM 609 O O . CYS A 1 77 ? -9.609 -4.598 -2.094 1 98.5 77 CYS A O 1
ATOM 611 N N . ALA A 1 78 ? -9.727 -4.738 0.089 1 98.75 78 ALA A N 1
ATOM 612 C CA . ALA A 1 78 ? -8.305 -4.551 0.36 1 98.75 78 ALA A CA 1
ATOM 613 C C . ALA A 1 78 ? -7.809 -5.551 1.399 1 98.75 78 ALA A C 1
ATOM 615 O O . ALA A 1 78 ? -8.508 -5.844 2.375 1 98.75 78 ALA A O 1
ATOM 616 N N . VAL A 1 79 ? -6.621 -6.051 1.178 1 98.5 79 VAL A N 1
ATOM 617 C CA . VAL A 1 79 ? -6.043 -7.035 2.086 1 98.5 79 VAL A CA 1
ATOM 618 C C . VAL A 1 79 ? -4.598 -6.652 2.404 1 98.5 79 VAL A C 1
ATOM 620 O O . VAL A 1 79 ? -3.781 -6.477 1.498 1 98.5 79 VAL A O 1
ATOM 623 N N . GLU A 1 80 ? -4.332 -6.504 3.656 1 98.38 80 GLU A N 1
ATOM 624 C CA . GLU A 1 80 ? -2.967 -6.375 4.156 1 98.38 80 GLU A CA 1
ATOM 625 C C . GLU A 1 80 ? -2.406 -7.727 4.586 1 98.38 80 GLU A C 1
ATOM 627 O O . GLU A 1 80 ? -3.117 -8.539 5.184 1 98.38 80 GLU A O 1
ATOM 632 N N . PHE A 1 81 ? -1.162 -7.91 4.266 1 97.75 81 PHE A N 1
ATOM 633 C CA . PHE A 1 81 ? -0.582 -9.188 4.668 1 97.75 81 PHE A CA 1
ATOM 634 C C . PHE A 1 81 ? 0.937 -9.086 4.754 1 97.75 81 PHE A C 1
ATOM 636 O O . PHE A 1 81 ? 1.532 -8.133 4.242 1 97.75 81 PHE A O 1
ATOM 643 N N . ILE A 1 82 ? 1.513 -10 5.496 1 97.38 82 ILE A N 1
ATOM 644 C CA . ILE A 1 82 ? 2.951 -10.25 5.48 1 97.38 82 ILE A CA 1
ATOM 645 C C . ILE A 1 82 ? 3.27 -11.367 4.496 1 97.38 82 ILE A C 1
ATOM 647 O O . ILE A 1 82 ? 2.66 -12.438 4.547 1 97.38 82 ILE A O 1
ATOM 651 N N . ILE A 1 83 ? 4.129 -11.094 3.617 1 96.5 83 ILE A N 1
ATOM 652 C CA . ILE A 1 83 ? 4.562 -12.109 2.664 1 96.5 83 ILE A CA 1
ATOM 653 C C . ILE A 1 83 ? 6 -12.523 2.971 1 96.5 83 ILE A C 1
ATOM 655 O O . ILE A 1 83 ? 6.844 -11.68 3.279 1 96.5 83 ILE A O 1
ATOM 659 N N . THR A 1 84 ? 6.211 -13.758 2.979 1 96.69 84 THR A N 1
ATOM 660 C CA . THR A 1 84 ? 7.543 -14.312 3.203 1 96.69 84 THR A CA 1
ATOM 661 C C . THR A 1 84 ? 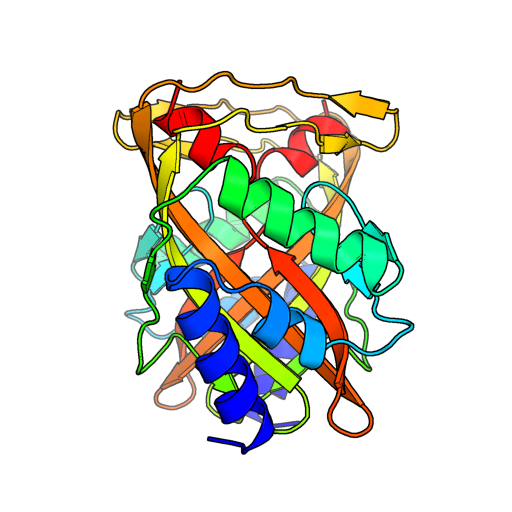7.902 -15.312 2.109 1 96.69 84 THR A C 1
ATOM 663 O O . THR A 1 84 ? 7.02 -15.859 1.444 1 96.69 84 THR A O 1
ATOM 666 N N . GLY A 1 85 ? 9.164 -15.484 1.898 1 95.62 8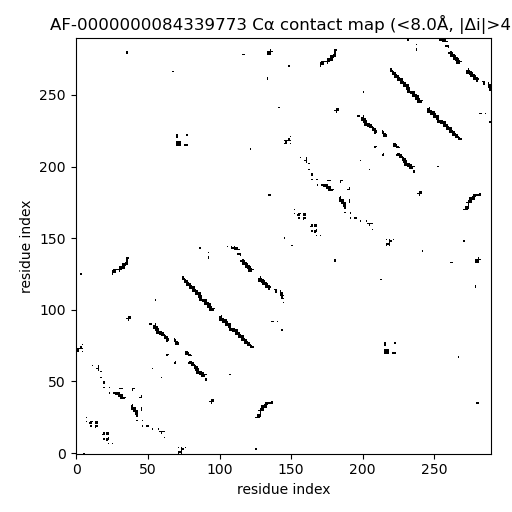5 GLY A N 1
ATOM 667 C CA . GLY A 1 85 ? 9.695 -16.438 0.938 1 95.62 85 GLY A CA 1
ATOM 668 C C . GLY A 1 85 ? 11.211 -16.484 0.92 1 95.62 85 GLY A C 1
ATOM 669 O O . GLY A 1 85 ? 11.867 -15.773 1.677 1 95.62 85 GLY A O 1
ATOM 670 N N . THR A 1 86 ? 11.703 -17.438 0.129 1 95.94 86 THR A N 1
ATOM 671 C CA . THR A 1 86 ? 13.141 -17.609 -0.087 1 95.94 86 THR A CA 1
ATOM 672 C C . THR A 1 86 ? 13.5 -17.344 -1.546 1 95.94 86 THR A C 1
ATOM 674 O O . THR A 1 86 ? 12.82 -17.812 -2.455 1 95.94 86 THR A O 1
ATOM 677 N N . LEU A 1 87 ? 14.484 -16.547 -1.709 1 95.06 87 LEU A N 1
ATOM 678 C CA . LEU A 1 87 ? 14.906 -16.297 -3.082 1 95.06 87 LEU A CA 1
ATOM 679 C C . LEU A 1 87 ? 15.617 -17.516 -3.67 1 95.06 87 LEU A C 1
ATOM 681 O O . LEU A 1 87 ? 16.797 -17.719 -3.414 1 95.06 87 LEU A O 1
ATOM 685 N N . LYS A 1 88 ? 14.969 -18.172 -4.531 1 94.5 88 LYS A N 1
ATOM 686 C CA . LYS A 1 88 ? 15.508 -19.406 -5.086 1 94.5 88 LYS A CA 1
ATOM 687 C C . LYS A 1 88 ? 15.711 -19.297 -6.594 1 94.5 88 LYS A C 1
ATOM 689 O O . LYS A 1 88 ? 16.234 -20.203 -7.227 1 94.5 88 LYS A O 1
ATOM 694 N N . GLY A 1 89 ? 15.18 -18.219 -7.191 1 93.69 89 GLY A N 1
ATOM 695 C CA . GLY A 1 89 ? 15.359 -17.891 -8.594 1 93.69 89 GLY A CA 1
ATOM 696 C C . GLY A 1 89 ? 15.719 -16.438 -8.82 1 93.69 89 GLY A C 1
ATOM 697 O O . GLY A 1 89 ? 15.891 -15.68 -7.867 1 93.69 89 GLY A O 1
ATOM 698 N N . ASP A 1 90 ? 15.836 -16.062 -10.094 1 92 90 ASP A N 1
ATOM 699 C CA . ASP A 1 90 ? 16.172 -14.688 -10.43 1 92 90 ASP A CA 1
ATOM 700 C C . ASP A 1 90 ? 15 -13.75 -10.117 1 92 90 ASP A C 1
ATOM 702 O O . ASP A 1 90 ? 13.836 -14.102 -10.344 1 92 90 ASP A O 1
ATOM 706 N N . LEU A 1 91 ? 15.344 -12.656 -9.57 1 90.06 91 LEU A N 1
ATOM 707 C CA . LEU A 1 91 ? 14.344 -11.641 -9.25 1 90.06 91 LEU A CA 1
ATOM 708 C C . LEU A 1 91 ? 14.602 -10.352 -10.023 1 90.06 91 LEU A C 1
ATOM 710 O O . LEU A 1 91 ? 15.68 -9.766 -9.914 1 90.06 91 LEU A O 1
ATOM 714 N N . ASP A 1 92 ? 13.688 -9.953 -10.805 1 88.62 92 ASP A N 1
ATOM 715 C CA . ASP A 1 92 ? 13.758 -8.656 -11.469 1 88.62 92 ASP A CA 1
ATOM 716 C C . ASP A 1 92 ? 13.375 -7.531 -10.516 1 88.62 92 ASP A C 1
ATOM 718 O O . ASP A 1 92 ? 12.242 -7.484 -10.031 1 88.62 92 ASP A O 1
ATOM 722 N N . THR A 1 93 ? 14.297 -6.621 -10.289 1 85.94 93 THR A N 1
ATOM 723 C CA . THR A 1 93 ? 14.07 -5.539 -9.344 1 85.94 93 THR A CA 1
ATOM 724 C C . THR A 1 93 ? 13.961 -4.199 -10.07 1 85.94 93 THR A C 1
ATOM 726 O O . THR A 1 93 ? 14.141 -3.143 -9.461 1 85.94 93 THR A O 1
ATOM 729 N N . THR A 1 94 ? 13.703 -4.281 -11.32 1 85.75 94 THR A N 1
ATOM 730 C CA . THR A 1 94 ? 13.648 -3.059 -12.109 1 85.75 94 THR A CA 1
ATOM 731 C C . THR A 1 94 ? 12.375 -2.279 -11.812 1 85.75 94 THR A C 1
ATOM 733 O O . THR A 1 94 ? 11.297 -2.867 -11.688 1 85.75 94 THR A O 1
ATOM 736 N N . VAL A 1 95 ? 12.555 -1.02 -11.586 1 82.69 95 VAL A N 1
ATOM 737 C CA . VAL A 1 95 ? 11.438 -0.118 -11.352 1 82.69 95 VAL A CA 1
ATOM 738 C C . VAL A 1 95 ? 11.398 0.961 -12.43 1 82.69 95 VAL A C 1
ATOM 740 O O . VAL A 1 95 ? 12.445 1.484 -12.828 1 82.69 95 VAL A O 1
ATOM 743 N N . SER A 1 96 ? 10.219 1.139 -12.93 1 81.12 96 SER A N 1
ATOM 744 C CA . SER A 1 96 ? 10.055 2.203 -13.922 1 81.12 96 SER A CA 1
ATOM 745 C C . SER A 1 96 ? 9.969 3.568 -13.25 1 81.12 96 SER A C 1
ATOM 747 O O . SER A 1 96 ? 9.234 3.738 -12.266 1 81.12 96 SER A O 1
ATOM 749 N N . ILE A 1 97 ? 10.789 4.527 -13.711 1 71.75 97 ILE A N 1
ATOM 750 C CA . ILE A 1 97 ? 10.742 5.902 -13.227 1 71.75 97 ILE A CA 1
ATOM 751 C C . ILE A 1 97 ? 10.523 6.852 -14.398 1 71.75 97 ILE A C 1
ATOM 753 O O . ILE A 1 97 ? 10.555 6.438 -15.562 1 71.75 97 ILE A O 1
ATOM 757 N N . ASN A 1 98 ? 9.938 8.039 -14.219 1 66.88 98 ASN A N 1
ATOM 758 C CA . ASN A 1 98 ? 9.633 8.992 -15.273 1 66.88 98 ASN A CA 1
ATOM 759 C C . ASN A 1 98 ? 10.711 9.016 -16.344 1 66.88 98 ASN A C 1
ATOM 761 O O . ASN A 1 98 ? 10.422 9.219 -17.531 1 66.88 98 ASN A O 1
ATOM 765 N N . ASP A 1 99 ? 11.93 8.844 -15.984 1 66.94 99 ASP A N 1
ATOM 766 C CA . ASP A 1 99 ? 13.008 9.023 -16.953 1 66.94 99 ASP A CA 1
ATOM 767 C C . ASP A 1 99 ? 13.625 7.684 -17.344 1 66.94 99 ASP A C 1
ATOM 769 O O . ASP A 1 99 ? 14.727 7.637 -17.891 1 66.94 99 ASP A O 1
ATOM 773 N N . GLY A 1 100 ? 13.016 6.711 -17 1 75.94 100 GLY A N 1
ATOM 774 C CA . GLY A 1 100 ? 13.562 5.406 -17.344 1 75.94 100 GLY A CA 1
ATOM 775 C C . GLY A 1 100 ? 13.367 4.371 -16.25 1 75.94 100 GLY A C 1
ATOM 776 O O . GLY A 1 100 ? 12.383 4.422 -15.508 1 75.94 100 GLY A O 1
ATOM 777 N N . THR A 1 101 ? 14.141 3.316 -16.422 1 78.19 101 THR A N 1
ATOM 778 C CA . THR A 1 101 ? 14.062 2.23 -15.453 1 78.19 101 THR A CA 1
ATOM 779 C C . THR A 1 101 ? 15.352 2.127 -14.648 1 78.19 101 THR A C 1
ATOM 781 O O . THR A 1 101 ? 16.438 2.453 -15.148 1 78.19 101 THR A O 1
ATOM 784 N N . VAL A 1 102 ? 15.227 1.875 -13.414 1 78.75 102 VAL A N 1
ATOM 785 C CA . VAL A 1 102 ? 16.375 1.614 -12.547 1 78.75 102 VAL A CA 1
ATOM 786 C C . VAL A 1 102 ? 16.219 0.247 -11.883 1 78.75 102 VAL A C 1
ATOM 788 O O . VAL A 1 102 ? 15.109 -0.238 -11.695 1 78.75 102 VAL A O 1
ATOM 791 N N . GLY A 1 103 ? 17.328 -0.304 -11.555 1 82 103 GLY A N 1
ATOM 792 C CA . GLY A 1 103 ? 17.344 -1.607 -10.914 1 82 103 GLY A CA 1
ATOM 793 C C . GLY A 1 103 ? 18.062 -2.664 -11.727 1 82 103 GLY A C 1
ATOM 794 O O . GLY A 1 103 ? 18.641 -2.359 -12.773 1 82 103 GLY A O 1
ATOM 795 N N . ASP A 1 104 ? 18.094 -3.842 -11.188 1 84.75 104 ASP A N 1
ATOM 796 C CA . ASP A 1 104 ? 18.812 -4.957 -11.805 1 84.75 104 ASP A CA 1
ATOM 797 C C . ASP A 1 104 ? 18.141 -6.289 -11.477 1 84.75 104 ASP A C 1
ATOM 799 O O . ASP A 1 104 ? 17.078 -6.316 -10.852 1 84.75 104 ASP A O 1
ATOM 803 N N . THR A 1 105 ? 18.703 -7.344 -12.094 1 89.56 105 THR A N 1
ATOM 804 C CA . THR A 1 105 ? 18.312 -8.695 -11.734 1 89.56 105 THR A CA 1
ATOM 805 C C . THR A 1 105 ? 19.156 -9.227 -10.586 1 89.56 105 THR A C 1
ATOM 807 O O . THR A 1 105 ? 20.391 -9.109 -10.617 1 89.56 105 THR A O 1
ATOM 810 N N . VAL A 1 106 ? 18.469 -9.688 -9.57 1 90.44 106 VAL A N 1
ATOM 811 C CA . VAL A 1 106 ? 19.156 -10.328 -8.453 1 90.44 106 VAL A CA 1
ATOM 812 C C . VAL A 1 106 ? 19.125 -11.844 -8.617 1 90.44 106 VAL A C 1
ATOM 814 O O . VAL A 1 106 ? 18.047 -12.422 -8.781 1 90.44 106 VAL A O 1
ATOM 817 N N . LYS A 1 107 ? 20.328 -12.391 -8.547 1 92.81 107 LYS A N 1
ATOM 818 C CA . LYS A 1 107 ? 20.406 -13.844 -8.656 1 92.81 107 LYS A CA 1
ATOM 819 C C . LYS A 1 107 ? 20 -14.516 -7.344 1 92.81 107 LYS A C 1
ATOM 821 O O . LYS A 1 107 ? 19.953 -13.867 -6.293 1 92.81 107 LYS A O 1
ATOM 826 N N . ALA A 1 108 ? 19.734 -15.797 -7.488 1 93.31 108 ALA A N 1
ATOM 827 C CA . ALA A 1 108 ? 19.328 -16.578 -6.32 1 93.31 108 ALA A CA 1
ATOM 828 C C . ALA A 1 108 ? 20.391 -16.484 -5.215 1 93.31 108 ALA A C 1
ATOM 830 O O . ALA A 1 108 ? 21.562 -16.781 -5.445 1 93.31 108 ALA A O 1
ATOM 831 N N . THR A 1 109 ? 19.953 -16.156 -4.023 1 93.25 109 THR A N 1
ATOM 832 C CA . THR A 1 109 ? 20.875 -16.031 -2.891 1 93.25 109 THR A CA 1
ATOM 833 C C . THR A 1 109 ? 20.578 -17.078 -1.835 1 93.25 109 THR A C 1
ATOM 835 O O . THR A 1 109 ? 21.391 -17.328 -0.948 1 93.25 109 THR A O 1
ATOM 838 N N . GLY A 1 110 ? 19.312 -17.609 -1.918 1 94.69 110 GLY A N 1
ATOM 839 C CA . GLY A 1 110 ? 18.875 -18.562 -0.904 1 94.69 110 GLY A CA 1
ATOM 840 C C . GLY A 1 110 ? 18.453 -17.891 0.393 1 94.69 110 GLY A C 1
ATOM 841 O O . GLY A 1 110 ? 18.125 -18.578 1.37 1 94.69 110 GLY A O 1
ATOM 842 N N . LYS A 1 111 ? 18.469 -16.656 0.422 1 94.25 111 LYS A N 1
ATOM 843 C CA . LYS A 1 111 ? 18.094 -15.906 1.616 1 94.25 111 LYS A CA 1
ATOM 844 C C . LYS A 1 111 ? 16.594 -15.672 1.666 1 94.25 111 LYS A C 1
ATOM 846 O O . LYS A 1 111 ? 15.922 -15.664 0.629 1 94.25 111 LYS A O 1
ATOM 851 N N . LYS A 1 112 ? 16.094 -15.492 2.887 1 95 112 LYS A N 1
ATOM 852 C CA . LYS A 1 112 ? 14.672 -15.289 3.129 1 95 112 LYS A CA 1
ATOM 853 C C . LYS A 1 112 ? 14.336 -13.797 3.213 1 95 112 LYS A C 1
ATOM 855 O O . LYS A 1 112 ? 15.18 -12.992 3.596 1 95 112 LYS A O 1
ATOM 860 N N . PHE A 1 113 ? 13.125 -13.492 2.838 1 93.75 113 PHE A N 1
ATOM 861 C CA . PHE A 1 113 ? 12.633 -12.133 3.012 1 93.75 113 PHE A CA 1
ATOM 862 C C . PHE A 1 113 ? 11.289 -12.133 3.734 1 93.75 113 PHE A C 1
ATOM 864 O O . PHE A 1 113 ? 10.625 -13.164 3.814 1 93.75 113 PHE A O 1
ATOM 871 N N . ARG A 1 114 ? 11.008 -11.102 4.359 1 94.19 114 ARG A N 1
ATOM 872 C CA . ARG A 1 114 ? 9.734 -10.773 5.004 1 94.19 114 ARG A CA 1
ATOM 873 C C . ARG A 1 114 ? 9.32 -9.336 4.715 1 94.19 114 ARG A C 1
ATOM 875 O O . ARG A 1 114 ? 10.102 -8.406 4.922 1 94.19 114 ARG A O 1
ATOM 882 N N . MET A 1 115 ? 8.125 -9.211 4.211 1 94.56 115 MET A N 1
ATOM 883 C CA . MET A 1 115 ? 7.707 -7.871 3.805 1 94.56 115 MET A CA 1
ATOM 884 C C . MET A 1 115 ? 6.211 -7.676 4.031 1 94.56 115 MET A C 1
ATOM 886 O O . MET A 1 115 ? 5.43 -8.617 3.889 1 94.56 115 MET A O 1
ATOM 890 N N . ARG A 1 116 ? 5.859 -6.488 4.418 1 96.12 116 ARG A N 1
ATOM 891 C CA . ARG A 1 116 ? 4.453 -6.109 4.461 1 96.12 116 ARG A CA 1
ATOM 892 C C . ARG A 1 116 ? 3.969 -5.645 3.092 1 96.12 116 ARG A C 1
ATOM 894 O O . ARG A 1 116 ? 4.691 -4.949 2.377 1 96.12 116 ARG A O 1
ATOM 901 N N . SER A 1 117 ? 2.75 -5.953 2.729 1 98 117 SER A N 1
ATOM 902 C CA . SER A 1 117 ? 2.145 -5.586 1.453 1 98 117 SER A CA 1
ATOM 903 C C . SER A 1 117 ? 0.628 -5.477 1.572 1 98 117 SER A C 1
ATOM 905 O O . SER A 1 117 ? 0.043 -5.934 2.557 1 98 117 SER A O 1
ATOM 907 N N . THR A 1 118 ? 0.026 -4.785 0.664 1 98.75 118 THR A N 1
ATOM 908 C CA . THR A 1 118 ? -1.431 -4.758 0.584 1 98.75 118 THR A CA 1
ATOM 909 C C . THR A 1 118 ? -1.895 -4.824 -0.868 1 98.75 118 THR A C 1
ATOM 911 O O . THR A 1 118 ? -1.231 -4.293 -1.761 1 98.75 118 THR A O 1
ATOM 914 N N . ASP A 1 119 ? -3.008 -5.453 -1.07 1 98.56 119 ASP A N 1
ATOM 915 C CA . ASP A 1 119 ? -3.678 -5.555 -2.363 1 98.56 119 ASP A CA 1
ATOM 916 C C . ASP A 1 119 ? -5.035 -4.859 -2.334 1 98.56 119 ASP A C 1
ATOM 918 O O . ASP A 1 119 ? -5.777 -4.973 -1.355 1 98.56 119 ASP A O 1
ATOM 922 N N . HIS A 1 120 ? -5.336 -4.078 -3.338 1 98.75 120 HIS A N 1
ATOM 923 C CA . HIS A 1 120 ? -6.66 -3.533 -3.611 1 98.75 120 HIS A CA 1
ATOM 924 C C . HIS A 1 120 ? -7.273 -4.168 -4.855 1 98.75 120 HIS A C 1
ATOM 926 O O . HIS A 1 120 ? -6.652 -4.172 -5.922 1 98.75 120 HIS A O 1
ATOM 932 N N . VAL A 1 121 ? -8.5 -4.625 -4.684 1 98.5 121 VAL A N 1
ATOM 933 C CA . VAL A 1 121 ? -9.148 -5.348 -5.773 1 98.5 121 VAL A CA 1
ATOM 934 C C . VAL A 1 121 ? -10.539 -4.773 -6.023 1 98.5 121 VAL A C 1
ATOM 936 O O . VAL A 1 121 ? -11.289 -4.516 -5.078 1 98.5 121 VAL A O 1
ATOM 939 N N . TRP A 1 122 ? -10.82 -4.551 -7.312 1 98.69 122 TRP A N 1
ATOM 940 C CA . TRP A 1 122 ? -12.141 -4.117 -7.75 1 98.69 122 TRP A CA 1
ATOM 941 C C . TRP A 1 122 ? -12.742 -5.109 -8.742 1 98.69 122 TRP A C 1
ATOM 943 O O . TRP A 1 122 ? -12.055 -5.562 -9.664 1 98.69 122 TRP A O 1
ATOM 953 N N . TRP A 1 123 ? -14.023 -5.418 -8.477 1 98.38 123 TRP A N 1
ATOM 954 C CA . TRP A 1 123 ? -14.695 -6.457 -9.258 1 98.38 123 TRP A CA 1
ATOM 955 C C . TRP A 1 123 ? -15.734 -5.848 -10.195 1 98.38 123 TRP A C 1
ATOM 957 O O . TRP A 1 123 ? -16.375 -4.848 -9.859 1 98.38 123 TRP A O 1
ATOM 967 N N . ARG A 1 124 ? -15.859 -6.352 -11.266 1 97.69 124 ARG A N 1
ATOM 968 C CA . ARG A 1 124 ? -16.938 -6.145 -12.219 1 97.69 124 ARG A CA 1
ATOM 969 C C . ARG A 1 124 ? -17.391 -7.469 -12.828 1 97.69 124 ARG A C 1
ATOM 971 O O . ARG A 1 124 ? -16.578 -8.219 -13.367 1 97.69 124 ARG A O 1
ATOM 978 N N . ASP A 1 125 ? -18.703 -7.844 -12.664 1 97 125 ASP A N 1
ATOM 979 C CA . ASP A 1 125 ? -19.281 -9.078 -13.188 1 97 125 ASP A CA 1
ATOM 980 C C . ASP A 1 125 ? -18.516 -10.297 -12.68 1 97 125 ASP A C 1
ATOM 982 O O . ASP A 1 125 ? -18.172 -11.195 -13.453 1 97 125 ASP A O 1
ATOM 986 N N . GLY A 1 126 ? -18.125 -10.203 -11.484 1 97.56 126 GLY A N 1
ATOM 987 C CA . GLY A 1 126 ? -17.516 -11.336 -10.805 1 97.56 126 GLY A CA 1
ATOM 988 C C . GLY A 1 126 ? -16.047 -11.508 -11.141 1 97.56 126 GLY A C 1
ATOM 989 O O . GLY A 1 126 ? -15.422 -12.484 -10.719 1 97.56 126 GLY A O 1
ATOM 990 N N . LYS A 1 127 ? -15.484 -10.578 -11.883 1 98.69 127 LYS A N 1
ATOM 991 C CA . LYS A 1 127 ? -14.078 -10.633 -12.258 1 98.69 127 LYS A CA 1
ATOM 992 C C . LYS A 1 127 ? -13.32 -9.406 -11.758 1 98.69 127 LYS A C 1
ATOM 994 O O . LYS A 1 127 ? -13.906 -8.32 -11.625 1 98.69 127 LYS A O 1
ATOM 999 N N . ILE A 1 128 ? -12.078 -9.586 -11.477 1 98.69 128 ILE A N 1
ATOM 1000 C CA . ILE A 1 128 ? -11.242 -8.469 -11.062 1 98.69 128 ILE A CA 1
ATOM 1001 C C . ILE A 1 128 ? -10.828 -7.645 -12.273 1 98.69 128 ILE A C 1
ATOM 1003 O O . ILE A 1 128 ? -10.164 -8.156 -13.18 1 98.69 128 ILE A O 1
ATOM 1007 N N . TYR A 1 129 ? -11.195 -6.395 -12.273 1 98.56 129 TYR A N 1
ATOM 1008 C CA . TYR A 1 129 ? -10.828 -5.566 -13.422 1 98.56 129 TYR A CA 1
ATOM 1009 C C . TYR A 1 129 ? -9.781 -4.531 -13.031 1 98.56 129 TYR A C 1
ATOM 1011 O O . TYR A 1 129 ? -9.148 -3.922 -13.898 1 98.56 129 TYR A O 1
ATOM 1019 N N . LYS A 1 130 ? -9.602 -4.234 -11.867 1 98.69 130 LYS A N 1
ATOM 1020 C CA . LYS A 1 130 ? -8.531 -3.414 -11.312 1 98.69 130 LYS A CA 1
ATOM 1021 C C . LYS A 1 130 ? -7.883 -4.094 -10.109 1 98.69 130 LYS A C 1
ATOM 1023 O O . LYS A 1 130 ? -8.578 -4.543 -9.195 1 98.69 130 LYS A O 1
ATOM 1028 N N . PHE A 1 131 ? -6.586 -4.215 -10.141 1 98.69 131 PHE A N 1
ATOM 1029 C CA . PHE A 1 131 ? -5.758 -4.82 -9.109 1 98.69 131 PHE A CA 1
ATOM 1030 C C . PHE A 1 131 ? -4.523 -3.971 -8.836 1 98.69 131 PHE A C 1
ATOM 1032 O O . PHE A 1 131 ? -3.668 -3.809 -9.711 1 98.69 131 PHE A O 1
ATOM 1039 N N . SER A 1 132 ? -4.504 -3.416 -7.633 1 98.56 132 SER A N 1
ATOM 1040 C CA . SER A 1 132 ? -3.352 -2.611 -7.238 1 98.56 132 SER A CA 1
ATOM 1041 C C . SER A 1 132 ? -2.635 -3.223 -6.039 1 98.56 132 SER A C 1
ATOM 1043 O O . SER A 1 132 ? -3.275 -3.648 -5.078 1 98.56 132 SER A O 1
ATOM 1045 N N . VAL A 1 133 ? -1.334 -3.258 -6.145 1 98 133 VAL A N 1
ATOM 1046 C CA . VAL A 1 133 ? -0.518 -3.766 -5.047 1 98 133 VAL A CA 1
ATOM 1047 C C . VAL A 1 133 ? 0.427 -2.672 -4.555 1 98 133 VAL A C 1
ATOM 1049 O O . VAL A 1 133 ? 0.96 -1.899 -5.355 1 98 133 VAL A O 1
ATOM 1052 N N . TYR A 1 134 ? 0.612 -2.602 -3.285 1 98.12 134 TYR A N 1
ATOM 1053 C CA . TYR A 1 134 ? 1.505 -1.636 -2.656 1 98.12 134 TYR A CA 1
ATOM 1054 C C . TYR A 1 134 ? 2.467 -2.326 -1.696 1 98.12 134 TYR A C 1
ATOM 1056 O O . TYR A 1 134 ? 2.045 -3.098 -0.832 1 98.12 134 TYR A O 1
ATOM 1064 N N . TYR A 1 135 ? 3.713 -2.02 -1.824 1 96.19 135 TYR A N 1
ATOM 1065 C CA . TYR A 1 135 ? 4.812 -2.467 -0.978 1 96.19 135 TYR A CA 1
ATOM 1066 C C . TYR A 1 135 ? 6.078 -1.665 -1.259 1 96.19 135 TYR A C 1
ATOM 1068 O O . TYR A 1 135 ? 6.141 -0.915 -2.234 1 96.19 135 TYR A O 1
ATOM 1076 N N . ASP A 1 136 ? 7.02 -1.746 -0.339 1 92.31 136 ASP A N 1
ATOM 1077 C CA . ASP A 1 136 ? 8.359 -1.218 -0.599 1 92.31 136 ASP A CA 1
ATOM 1078 C C . ASP A 1 136 ? 9.148 -2.152 -1.51 1 92.31 136 ASP A C 1
ATOM 1080 O O . ASP A 1 136 ? 9.602 -3.213 -1.075 1 92.31 136 ASP A O 1
ATOM 1084 N N . PRO A 1 137 ? 9.367 -1.755 -2.758 1 90.38 137 PRO A N 1
ATOM 1085 C CA . PRO A 1 137 ? 10.023 -2.68 -3.686 1 90.38 137 PRO A CA 1
ATOM 1086 C C . PRO A 1 137 ? 11.484 -2.957 -3.311 1 90.38 137 PRO A C 1
ATOM 1088 O O . PRO A 1 137 ? 12.07 -3.932 -3.785 1 90.38 137 PRO A O 1
ATOM 1091 N N . ALA A 1 138 ? 12.039 -2.148 -2.494 1 88 138 ALA A N 1
ATOM 1092 C CA . ALA A 1 138 ? 13.438 -2.326 -2.121 1 88 138 ALA A CA 1
ATOM 1093 C C . ALA A 1 138 ? 13.57 -3.25 -0.913 1 88 138 ALA A C 1
ATOM 1095 O O . ALA A 1 138 ? 14.664 -3.732 -0.609 1 88 138 ALA A O 1
ATOM 1096 N N . GLU A 1 139 ? 12.5 -3.449 -0.197 1 88.19 139 GLU A N 1
ATOM 1097 C CA . GLU A 1 139 ? 12.57 -4.152 1.079 1 88.19 139 GLU A CA 1
ATOM 1098 C C . GLU A 1 139 ? 13.062 -5.586 0.892 1 88.19 139 GLU A C 1
ATOM 1100 O O . GLU A 1 139 ? 13.961 -6.043 1.602 1 88.19 139 GLU A O 1
ATOM 1105 N N . PRO A 1 140 ? 12.469 -6.34 -0.08 1 86.75 140 PRO A N 1
ATOM 1106 C CA . PRO A 1 140 ? 13.008 -7.688 -0.287 1 86.75 140 PRO A CA 1
ATOM 1107 C C . PRO A 1 140 ? 14.492 -7.684 -0.633 1 86.75 140 PRO A C 1
ATOM 1109 O O . PRO A 1 140 ? 15.258 -8.492 -0.099 1 86.75 140 PRO A O 1
ATOM 1112 N N . THR A 1 141 ? 14.844 -6.762 -1.465 1 85.25 141 THR A N 1
ATOM 1113 C CA . THR A 1 141 ? 16.219 -6.711 -1.92 1 85.25 141 THR A CA 1
ATOM 1114 C C . THR A 1 141 ? 17.172 -6.41 -0.756 1 85.25 141 THR A C 1
ATOM 1116 O O . THR A 1 141 ? 18.25 -6.98 -0.671 1 85.25 141 THR A O 1
ATOM 1119 N N . ARG A 1 142 ? 16.75 -5.562 0.143 1 85.44 142 ARG A N 1
ATOM 1120 C CA . ARG A 1 142 ? 17.562 -5.215 1.304 1 85.44 142 ARG A CA 1
ATOM 1121 C C . ARG A 1 142 ? 17.781 -6.43 2.201 1 85.44 142 ARG A C 1
ATOM 1123 O O . ARG A 1 142 ? 18.781 -6.496 2.932 1 85.44 142 ARG A O 1
ATOM 1130 N N . GLN A 1 143 ? 16.969 -7.426 2.086 1 87.31 143 GLN A N 1
ATOM 1131 C CA . GLN A 1 143 ? 17 -8.578 2.977 1 87.31 143 GLN A CA 1
ATOM 1132 C C . GLN A 1 143 ? 17.703 -9.766 2.307 1 87.31 143 GLN A C 1
ATOM 1134 O O . GLN A 1 143 ? 18.234 -10.648 2.988 1 87.31 143 GLN A O 1
ATOM 1139 N N . ILE A 1 144 ? 17.719 -9.836 1.015 1 81.31 144 ILE A N 1
ATOM 1140 C CA . ILE A 1 144 ? 18.125 -11.062 0.331 1 81.31 144 ILE A CA 1
ATOM 1141 C C . ILE A 1 144 ? 19.5 -10.875 -0.289 1 81.31 144 ILE A C 1
ATOM 1143 O O . ILE A 1 144 ? 20.062 -11.805 -0.863 1 81.31 144 ILE A O 1
ATOM 1147 N N . VAL A 1 145 ? 19.938 -9.75 -0.362 1 78.12 145 VAL A N 1
ATOM 1148 C CA . VAL A 1 145 ? 21.281 -9.547 -0.898 1 78.12 145 VAL A CA 1
ATOM 1149 C C . VAL A 1 145 ? 22.312 -9.695 0.218 1 78.12 145 VAL A C 1
ATOM 1151 O O . VAL A 1 145 ? 22.031 -9.398 1.38 1 78.12 145 VAL A O 1
ATOM 1154 N N . MET B 1 1 ? -21.328 6.258 1.525 1 90.31 1 MET B N 1
ATOM 1155 C CA . MET B 1 1 ? -20.156 6.184 2.395 1 90.31 1 MET B CA 1
ATOM 1156 C C . MET B 1 1 ? -20.562 6.312 3.859 1 90.31 1 MET B C 1
ATOM 1158 O O . MET B 1 1 ? -21.578 6.926 4.176 1 90.31 1 MET B O 1
ATOM 1162 N N . SER B 1 2 ? -19.672 5.633 4.695 1 95.75 2 SER B N 1
ATOM 1163 C CA . SER B 1 2 ? -19.969 5.668 6.125 1 95.75 2 SER B CA 1
ATOM 1164 C C . SER B 1 2 ? -19.656 7.035 6.719 1 95.75 2 SER B C 1
ATOM 1166 O O . SER B 1 2 ? -18.891 7.812 6.133 1 95.75 2 SER B O 1
ATOM 1168 N N . GLU B 1 3 ? -20.266 7.34 7.832 1 96.81 3 GLU B N 1
ATOM 1169 C CA . GLU B 1 3 ? -19.969 8.578 8.547 1 96.81 3 GLU B CA 1
ATOM 1170 C C . GLU B 1 3 ? -18.484 8.648 8.945 1 96.81 3 GLU B C 1
ATOM 1172 O O . GLU B 1 3 ? -17.875 9.719 8.906 1 96.81 3 GLU B O 1
ATOM 1177 N N . LEU B 1 4 ? -17.953 7.52 9.344 1 97.19 4 LEU B N 1
ATOM 1178 C CA . LEU B 1 4 ? -16.562 7.465 9.742 1 97.19 4 LEU B CA 1
ATOM 1179 C C . LEU B 1 4 ? -15.641 7.824 8.57 1 97.19 4 LEU B C 1
ATOM 1181 O O . LEU B 1 4 ? -14.68 8.578 8.734 1 97.19 4 LEU B O 1
ATOM 1185 N N . PHE B 1 5 ? -15.953 7.297 7.438 1 97.06 5 PHE B N 1
ATOM 1186 C CA . PHE B 1 5 ? -15.156 7.641 6.266 1 97.06 5 PHE B CA 1
ATOM 1187 C C . PHE B 1 5 ? -15.281 9.125 5.941 1 97.06 5 PHE B C 1
ATOM 1189 O O . PHE B 1 5 ? -14.305 9.758 5.527 1 97.06 5 PHE B O 1
ATOM 1196 N N . ASP B 1 6 ? -16.516 9.664 6.062 1 97.5 6 ASP B N 1
ATOM 1197 C CA . ASP B 1 6 ? -16.703 11.094 5.809 1 97.5 6 ASP B CA 1
ATOM 1198 C C . ASP B 1 6 ? -15.781 11.938 6.695 1 97.5 6 ASP B C 1
ATOM 1200 O O . ASP B 1 6 ? -15.195 12.914 6.23 1 97.5 6 ASP B O 1
ATOM 1204 N N . ARG B 1 7 ? -15.695 11.594 7.949 1 97.69 7 ARG B N 1
ATOM 1205 C CA . ARG B 1 7 ? -14.797 12.281 8.867 1 97.69 7 ARG B CA 1
ATOM 1206 C C . ARG B 1 7 ? -13.344 12.156 8.406 1 97.69 7 ARG B C 1
ATOM 1208 O O . ARG B 1 7 ? -12.586 13.117 8.461 1 97.69 7 ARG B O 1
ATOM 1215 N N . PHE B 1 8 ? -12.961 10.945 8.023 1 98 8 PHE B N 1
ATOM 1216 C CA . PHE B 1 8 ? -11.617 10.695 7.527 1 98 8 PHE B CA 1
ATOM 1217 C C . PHE B 1 8 ? -11.328 11.539 6.293 1 98 8 PHE B C 1
ATOM 1219 O O . PHE B 1 8 ? -10.266 12.164 6.195 1 98 8 PHE B O 1
ATOM 1226 N N . SER B 1 9 ? -12.227 11.594 5.352 1 97.12 9 SER B N 1
ATOM 1227 C CA . SER B 1 9 ? -12.109 12.383 4.129 1 97.12 9 SER B CA 1
ATOM 1228 C C . SER B 1 9 ? -11.945 13.867 4.441 1 97.12 9 SER B C 1
ATOM 1230 O O . SER B 1 9 ? -11.125 14.547 3.824 1 97.12 9 SER B O 1
ATOM 1232 N N . GLU B 1 10 ? -12.68 14.359 5.395 1 97.06 10 GLU B N 1
ATOM 1233 C CA . GLU B 1 10 ? -12.555 15.75 5.812 1 97.06 10 GLU B CA 1
ATOM 1234 C C . GLU B 1 10 ? -11.18 16.031 6.406 1 97.06 10 GLU B C 1
ATOM 1236 O O . GLU B 1 10 ? -10.617 17.109 6.203 1 97.06 10 GLU B O 1
ATOM 1241 N N . ALA B 1 11 ? -10.719 15.094 7.172 1 97 11 ALA B N 1
ATOM 1242 C CA . ALA B 1 11 ? -9.391 15.25 7.758 1 97 11 ALA B CA 1
ATOM 1243 C C . ALA B 1 11 ? -8.32 15.328 6.676 1 97 11 ALA B C 1
ATOM 1245 O O . ALA B 1 11 ? -7.359 16.0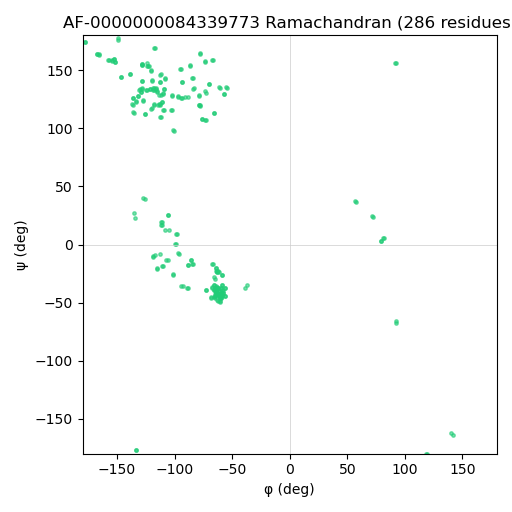94 6.801 1 97 11 ALA B O 1
ATOM 1246 N N . TYR B 1 12 ? -8.422 14.578 5.645 1 94.31 12 TYR B N 1
ATOM 1247 C CA . TYR B 1 12 ? -7.496 14.633 4.52 1 94.31 12 TYR B CA 1
ATOM 1248 C C . TYR B 1 12 ? -7.508 16.016 3.865 1 94.31 12 TYR B C 1
ATOM 1250 O O . TYR B 1 12 ? -6.453 16.562 3.547 1 94.31 12 TYR B O 1
ATOM 1258 N N . LYS B 1 13 ? -8.672 16.5 3.654 1 94.88 13 LYS B N 1
ATOM 1259 C CA . LYS B 1 13 ? -8.797 17.844 3.076 1 94.88 13 LYS B CA 1
ATOM 1260 C C . LYS B 1 13 ? -8.133 18.891 3.965 1 94.88 13 LYS B C 1
ATOM 1262 O O . LYS B 1 13 ? -7.535 19.844 3.467 1 94.88 13 LYS B O 1
ATOM 1267 N N . ALA B 1 14 ? -8.266 18.703 5.219 1 95.31 14 ALA B N 1
ATOM 1268 C CA . ALA B 1 14 ? -7.645 19.625 6.168 1 95.31 14 ALA B CA 1
ATOM 1269 C C . ALA B 1 14 ? -6.121 19.547 6.078 1 95.31 14 ALA B C 1
ATOM 1271 O O . ALA B 1 14 ? -5.438 20.562 6.273 1 95.31 14 ALA B O 1
ATOM 1272 N N . LEU B 1 15 ? -5.59 18.391 5.828 1 92.5 15 LEU B N 1
ATOM 1273 C CA . LEU B 1 15 ? -4.148 18.234 5.68 1 92.5 15 LEU B CA 1
ATOM 1274 C C . LEU B 1 15 ? -3.631 19.047 4.5 1 92.5 15 LEU B C 1
ATOM 1276 O O . LEU B 1 15 ? -2.52 19.578 4.547 1 92.5 15 LEU B O 1
ATOM 1280 N N . GLU B 1 16 ? -4.426 19.094 3.443 1 92.88 16 GLU B N 1
ATOM 1281 C CA . GLU B 1 16 ? -4.051 19.891 2.285 1 92.88 16 GLU B CA 1
ATOM 1282 C C . GLU B 1 16 ? -3.951 21.375 2.65 1 92.88 16 GLU B C 1
ATOM 1284 O O . GLU B 1 16 ? -3.242 22.141 1.989 1 92.88 16 GLU B O 1
ATOM 1289 N N . ARG B 1 17 ? -4.625 21.75 3.697 1 91.81 17 ARG B N 1
ATOM 1290 C CA . ARG B 1 17 ? -4.582 23.125 4.188 1 91.81 17 ARG B CA 1
ATOM 1291 C C . ARG B 1 17 ? -3.617 23.25 5.359 1 91.81 17 ARG B C 1
ATOM 1293 O O . ARG B 1 17 ? -3.695 24.219 6.129 1 91.81 17 ARG B O 1
ATOM 1300 N N . ARG B 1 18 ? -2.902 22.219 5.594 1 91.19 18 ARG B N 1
ATOM 1301 C CA . ARG B 1 18 ? -1.85 22.188 6.605 1 91.19 18 ARG B CA 1
ATOM 1302 C C . ARG B 1 18 ? -2.441 22.172 8.008 1 91.19 18 ARG B C 1
ATOM 1304 O O . ARG B 1 18 ? -1.854 22.734 8.938 1 91.19 18 ARG B O 1
ATOM 1311 N N . ASP B 1 19 ? -3.562 21.75 8.086 1 93.56 19 ASP B N 1
ATOM 1312 C CA . ASP B 1 19 ? -4.219 21.578 9.383 1 93.56 19 ASP B CA 1
ATOM 1313 C C . ASP B 1 19 ? -4.188 20.125 9.836 1 93.56 19 ASP B C 1
ATOM 1315 O O . ASP B 1 19 ? -5.109 19.359 9.547 1 93.56 19 ASP B O 1
ATOM 1319 N N . VAL B 1 20 ? -3.217 19.766 10.711 1 94.94 20 VAL B N 1
ATOM 1320 C CA . VAL B 1 20 ? -2.988 18.406 11.148 1 94.94 20 VAL B CA 1
ATOM 1321 C C . VAL B 1 20 ? -3.92 18.062 12.312 1 94.94 20 VAL B C 1
ATOM 1323 O O . VAL B 1 20 ? -4.105 16.891 12.656 1 94.94 20 VAL B O 1
ATOM 1326 N N . SER B 1 21 ? -4.488 19.094 12.922 1 95.62 21 SER B N 1
ATOM 1327 C CA . SER B 1 21 ? -5.285 18.891 14.125 1 95.62 21 SER B CA 1
ATOM 1328 C C . SER B 1 21 ? -6.523 18.047 13.828 1 95.62 21 SER B C 1
ATOM 1330 O O . SER B 1 21 ? -6.961 17.25 14.672 1 95.62 21 SER B O 1
ATOM 1332 N N . LYS B 1 22 ? -7.121 18.203 12.664 1 96 22 LYS B N 1
ATOM 1333 C CA . LYS B 1 22 ? -8.305 17.438 12.297 1 96 22 LYS B CA 1
ATOM 1334 C C . LYS B 1 22 ? -7.988 15.953 12.195 1 96 22 LYS B C 1
ATOM 1336 O O . LYS B 1 22 ? -8.812 15.109 12.547 1 96 22 LYS B O 1
ATOM 1341 N N . MET B 1 23 ? -6.805 15.648 11.688 1 96.44 23 MET B N 1
ATOM 1342 C CA . MET B 1 23 ? -6.367 14.258 11.641 1 96.44 23 MET B CA 1
ATOM 1343 C C . MET B 1 23 ? -6.109 13.727 13.047 1 96.44 23 MET B C 1
ATOM 1345 O O . MET B 1 23 ? -6.562 12.633 13.391 1 96.44 23 MET B O 1
ATOM 1349 N N . ALA B 1 24 ? -5.438 14.516 13.797 1 96.94 24 ALA B N 1
ATOM 1350 C CA . ALA B 1 24 ? -5.121 14.148 15.172 1 96.94 24 ALA B CA 1
ATOM 1351 C C . ALA B 1 24 ? -6.391 13.836 15.961 1 96.94 24 ALA B C 1
ATOM 1353 O O . ALA B 1 24 ? -6.406 12.922 16.781 1 96.94 24 ALA B O 1
ATOM 1354 N N . ASP B 1 25 ? -7.402 14.539 15.727 1 97.38 25 ASP B N 1
ATOM 1355 C CA . ASP B 1 25 ? -8.672 14.391 16.438 1 97.38 25 ASP B CA 1
ATOM 1356 C C . ASP B 1 25 ? -9.281 13.016 16.188 1 97.38 25 ASP B C 1
ATOM 1358 O O . ASP B 1 25 ? -10.109 12.547 16.984 1 97.38 25 ASP B O 1
ATOM 1362 N N . LEU B 1 26 ? -8.945 12.383 15.148 1 98.25 26 LEU B N 1
ATOM 1363 C CA . LEU B 1 26 ? -9.523 11.094 14.797 1 98.25 26 LEU B CA 1
ATOM 1364 C C . LEU B 1 26 ? -8.766 9.953 15.477 1 98.25 26 LEU B C 1
ATOM 1366 O O . LEU B 1 26 ? -9.234 8.82 15.5 1 98.25 26 LEU B O 1
ATOM 1370 N N . PHE B 1 27 ? -7.609 10.211 16.031 1 98.56 27 PHE B N 1
ATOM 1371 C CA . PHE B 1 27 ? -6.742 9.141 16.516 1 98.56 27 PHE B CA 1
ATOM 1372 C C . PHE B 1 27 ? -7.148 8.711 17.922 1 98.56 27 PHE B C 1
ATOM 1374 O O . PHE B 1 27 ? -7.477 9.555 18.75 1 98.56 27 PHE B O 1
ATOM 1381 N N . ALA B 1 28 ? -7.23 7.473 18.141 1 98.62 28 ALA B N 1
ATOM 1382 C CA . ALA B 1 28 ? -7.27 6.934 19.5 1 98.62 28 ALA B CA 1
ATOM 1383 C C . ALA B 1 28 ? -5.945 7.16 20.219 1 98.62 28 ALA B C 1
ATOM 1385 O O . ALA B 1 28 ? -4.898 7.285 19.578 1 98.62 28 ALA B O 1
ATOM 1386 N N . ASP B 1 29 ? -5.941 7.141 21.516 1 97.31 29 ASP B N 1
ATOM 1387 C CA . ASP B 1 29 ? -4.734 7.371 22.297 1 97.31 29 ASP B CA 1
ATOM 1388 C C . ASP B 1 29 ? -3.711 6.258 22.078 1 97.31 29 ASP B C 1
ATOM 1390 O O . ASP B 1 29 ? -2.504 6.5 22.109 1 97.31 29 ASP B O 1
ATOM 1394 N N . ASP B 1 30 ? -4.188 5.109 21.766 1 97.69 30 ASP B N 1
ATOM 1395 C CA . ASP B 1 30 ? -3.322 3.943 21.609 1 97.69 30 ASP B CA 1
ATOM 1396 C C . ASP B 1 30 ? -3.143 3.578 20.141 1 97.69 30 ASP B C 1
ATOM 1398 O O . ASP B 1 30 ? -2.939 2.408 19.812 1 97.69 30 ASP B O 1
ATOM 1402 N N . ILE B 1 31 ? -3.285 4.496 19.297 1 98.44 31 ILE B N 1
ATOM 1403 C CA . ILE B 1 31 ? -3.186 4.25 17.859 1 98.44 31 ILE B CA 1
ATOM 1404 C C . ILE B 1 31 ? -1.846 3.588 17.547 1 98.44 31 ILE B C 1
ATOM 1406 O O . ILE B 1 31 ? -0.82 3.934 18.141 1 98.44 31 ILE B O 1
ATOM 1410 N N . VAL B 1 32 ? -1.869 2.633 16.766 1 98.38 32 VAL B N 1
ATOM 1411 C CA . VAL B 1 32 ? -0.694 2.074 16.109 1 98.38 32 VAL B CA 1
ATOM 1412 C C . VAL B 1 32 ? -0.645 2.545 14.656 1 98.38 32 VAL B C 1
ATOM 1414 O O . VAL B 1 32 ? -1.553 2.26 13.867 1 98.38 32 VAL B O 1
ATOM 1417 N N . PHE B 1 33 ? 0.39 3.322 14.344 1 97.94 33 PHE B N 1
ATOM 1418 C CA . PHE B 1 33 ? 0.593 3.898 13.016 1 97.94 33 PHE B CA 1
ATOM 1419 C C . PHE B 1 33 ? 1.774 3.236 12.312 1 97.94 33 PHE B C 1
ATOM 1421 O O . PHE B 1 33 ? 2.922 3.395 12.742 1 97.94 33 PHE B O 1
ATOM 1428 N N . ILE B 1 34 ? 1.497 2.562 11.242 1 97.19 34 ILE B N 1
ATOM 1429 C CA . ILE B 1 34 ? 2.498 1.765 10.547 1 97.19 34 ILE B CA 1
ATOM 1430 C C . ILE B 1 34 ? 2.818 2.406 9.195 1 97.19 34 ILE B C 1
ATOM 1432 O O . ILE B 1 34 ? 1.919 2.641 8.383 1 97.19 34 ILE B O 1
ATOM 1436 N N . THR B 1 35 ? 4.094 2.729 8.969 1 95.94 35 THR B N 1
ATOM 1437 C CA . THR B 1 35 ? 4.605 3.229 7.695 1 95.94 35 THR B CA 1
ATOM 1438 C C . THR B 1 35 ? 5.629 2.264 7.105 1 95.94 35 THR B C 1
ATOM 1440 O O . THR B 1 35 ? 6.02 1.293 7.758 1 95.94 35 THR B O 1
ATOM 1443 N N . PRO B 1 36 ? 6.027 2.467 5.824 1 93.56 36 PRO B N 1
ATOM 1444 C CA . PRO B 1 36 ? 7.078 1.606 5.273 1 93.56 36 PRO B CA 1
ATOM 1445 C C . PRO B 1 36 ? 8.375 1.683 6.07 1 93.56 36 PRO B C 1
ATOM 1447 O O . PRO B 1 36 ? 9.141 0.712 6.113 1 93.56 36 PRO B O 1
ATOM 1450 N N . GLU B 1 37 ? 8.531 2.779 6.691 1 90.69 37 GLU B N 1
ATOM 1451 C CA . GLU B 1 37 ? 9.805 3.031 7.355 1 90.69 37 GLU B CA 1
ATOM 1452 C C . GLU B 1 37 ? 9.797 2.514 8.789 1 90.69 37 GLU B C 1
ATOM 1454 O O . GLU B 1 37 ? 10.812 2.047 9.297 1 90.69 37 GLU B O 1
ATOM 1459 N N . ARG B 1 38 ? 8.672 2.664 9.414 1 90.19 38 ARG B N 1
ATOM 1460 C CA . ARG B 1 38 ? 8.656 2.322 10.836 1 90.19 38 ARG B CA 1
ATOM 1461 C C . ARG B 1 38 ? 7.223 2.197 11.352 1 90.19 38 ARG B C 1
ATOM 1463 O O . ARG B 1 38 ? 6.277 2.609 10.672 1 90.19 38 ARG B O 1
ATOM 1470 N N . THR B 1 39 ? 7.121 1.573 12.492 1 93.94 39 THR B N 1
ATOM 1471 C CA . THR B 1 39 ? 5.887 1.535 13.266 1 93.94 39 THR B CA 1
ATOM 1472 C C . THR B 1 39 ? 5.945 2.518 14.43 1 93.94 39 THR B C 1
ATOM 1474 O O . THR B 1 39 ? 6.922 2.537 15.188 1 93.94 39 THR B O 1
ATOM 1477 N N . MET B 1 40 ? 4.922 3.375 14.523 1 95.38 40 MET B N 1
ATOM 1478 C CA . MET B 1 40 ? 4.797 4.355 15.602 1 95.38 40 MET B CA 1
ATOM 1479 C C . MET B 1 40 ? 3.625 4.02 16.516 1 95.38 40 MET B C 1
ATOM 1481 O O . MET B 1 40 ? 2.611 3.484 16.062 1 95.38 40 MET B O 1
ATOM 1485 N N . LYS B 1 41 ? 3.824 4.34 17.766 1 97.19 41 LYS B N 1
ATOM 1486 C CA . LYS B 1 41 ? 2.783 4.059 18.75 1 97.19 41 LYS B CA 1
ATOM 1487 C C . LYS B 1 41 ? 2.379 5.324 19.516 1 97.19 41 LYS B C 1
ATOM 1489 O O . LYS B 1 41 ? 3.236 6.102 19.922 1 97.19 41 LYS B O 1
ATOM 1494 N N . GLY B 1 42 ? 1.035 5.453 19.594 1 97.88 42 GLY B N 1
ATOM 1495 C CA . GLY B 1 42 ? 0.513 6.59 20.344 1 97.88 42 GLY B CA 1
ATOM 1496 C C . GLY B 1 42 ? 0.261 7.809 19.469 1 97.88 42 GLY B C 1
ATOM 1497 O O . GLY B 1 42 ? 0.879 7.965 18.422 1 97.88 42 GLY B O 1
ATOM 1498 N N . LYS B 1 43 ? -0.638 8.602 20 1 96.94 43 LYS B N 1
ATOM 1499 C CA . LYS B 1 43 ? -1.106 9.773 19.25 1 96.94 43 LYS B CA 1
ATOM 1500 C C . LYS B 1 43 ? 0.036 10.75 18.984 1 96.94 43 LYS B C 1
ATOM 1502 O O . LYS B 1 43 ? 0.162 11.273 17.875 1 96.94 43 LYS B O 1
ATOM 1507 N N . GLU B 1 44 ? 0.854 10.992 19.922 1 95.81 44 GLU B N 1
ATOM 1508 C CA . GLU B 1 44 ? 1.929 11.977 19.797 1 95.81 44 GLU B CA 1
ATOM 1509 C C . GLU B 1 44 ? 2.879 11.609 18.656 1 95.81 44 GLU B C 1
ATOM 1511 O O . GLU B 1 44 ? 3.158 12.43 17.797 1 95.81 44 GLU B O 1
ATOM 1516 N N . GLU B 1 45 ? 3.35 10.383 18.609 1 96.25 45 GLU B N 1
ATOM 1517 C CA . GLU B 1 45 ? 4.258 9.938 17.547 1 96.25 45 GLU B CA 1
ATOM 1518 C C . GLU B 1 45 ? 3.574 9.969 16.188 1 96.25 45 GLU B C 1
ATOM 1520 O O . GLU B 1 45 ? 4.168 10.406 15.203 1 96.25 45 GLU B O 1
ATOM 1525 N N . ALA B 1 46 ? 2.34 9.5 16.203 1 97.06 46 ALA B N 1
ATOM 1526 C CA . ALA B 1 46 ? 1.601 9.484 14.945 1 97.06 46 ALA B CA 1
ATOM 1527 C C . ALA B 1 46 ? 1.452 10.898 14.383 1 97.06 46 ALA B C 1
ATOM 1529 O O . ALA B 1 46 ? 1.725 11.133 13.203 1 97.06 46 ALA B O 1
ATOM 1530 N N . ILE B 1 47 ? 1.121 11.797 15.227 1 95.94 47 ILE B N 1
ATOM 1531 C CA . ILE B 1 47 ? 0.901 13.172 14.797 1 95.94 47 ILE B CA 1
ATOM 1532 C C . ILE B 1 47 ? 2.221 13.789 14.336 1 95.94 47 ILE B C 1
ATOM 1534 O O . ILE B 1 47 ? 2.252 14.57 13.383 1 95.94 47 ILE B O 1
ATOM 1538 N N . SER B 1 48 ? 3.301 13.461 14.984 1 94.81 48 SER B N 1
ATOM 1539 C CA . SER B 1 48 ? 4.609 14.008 14.633 1 94.81 48 SER B CA 1
ATOM 1540 C C . SER B 1 48 ? 4.977 13.68 13.188 1 94.81 48 SER B C 1
ATOM 1542 O O . SER B 1 48 ? 5.637 14.477 12.516 1 94.81 48 SER B O 1
ATOM 1544 N N . ARG B 1 49 ? 4.598 12.578 12.734 1 93.31 49 ARG B N 1
ATOM 1545 C CA . ARG B 1 49 ? 4.855 12.188 11.352 1 93.31 49 ARG B CA 1
ATOM 1546 C C . ARG B 1 49 ? 4.121 13.094 10.375 1 93.31 49 ARG B C 1
ATOM 1548 O O . ARG B 1 49 ? 4.676 13.492 9.352 1 93.31 49 ARG B O 1
ATOM 1555 N N . PHE B 1 50 ? 2.898 13.367 10.672 1 94.88 50 PHE B N 1
ATOM 1556 C CA . PHE B 1 50 ? 2.117 14.258 9.812 1 94.88 50 PHE B CA 1
ATOM 1557 C C . PHE B 1 50 ? 2.703 15.664 9.812 1 94.88 50 PHE B C 1
ATOM 1559 O O . PHE B 1 50 ? 2.764 16.312 8.773 1 94.88 50 PHE B O 1
ATOM 1566 N N . VAL B 1 51 ? 3.158 16.094 10.961 1 94.38 51 VAL B N 1
ATOM 1567 C CA . VAL B 1 51 ? 3.768 17.406 11.086 1 94.38 51 VAL B CA 1
ATOM 1568 C C . VAL B 1 51 ? 5.055 17.453 10.266 1 94.38 51 VAL B C 1
ATOM 1570 O O . VAL B 1 51 ? 5.289 18.422 9.531 1 94.38 51 VAL B O 1
ATOM 1573 N N . ALA B 1 52 ? 5.859 16.469 10.375 1 92.88 52 ALA B N 1
ATOM 1574 C CA . ALA B 1 52 ? 7.113 16.406 9.625 1 92.88 52 ALA B CA 1
ATOM 1575 C C . ALA B 1 52 ? 6.859 16.453 8.125 1 92.88 52 ALA B C 1
ATOM 1577 O O . ALA B 1 52 ? 7.582 17.141 7.395 1 92.88 52 ALA B O 1
ATOM 1578 N N . ASN B 1 53 ? 5.887 15.703 7.668 1 92.88 53 ASN B N 1
ATOM 1579 C CA . ASN B 1 53 ? 5.539 15.719 6.25 1 92.88 53 ASN B CA 1
ATOM 1580 C C . ASN B 1 53 ? 5.105 17.109 5.793 1 92.88 53 ASN B C 1
ATOM 1582 O O . ASN B 1 53 ? 5.492 17.562 4.715 1 92.88 53 ASN B O 1
ATOM 1586 N N . GLN B 1 54 ? 4.34 17.719 6.602 1 92.75 54 GLN B N 1
ATOM 1587 C CA . GLN B 1 54 ? 3.865 19.062 6.266 1 92.75 54 GLN B CA 1
ATOM 1588 C C . GLN B 1 54 ? 5.023 20.047 6.211 1 92.75 54 GLN B C 1
ATOM 1590 O O . GLN B 1 54 ? 5.016 20.969 5.387 1 92.75 54 GLN B O 1
ATOM 1595 N N . ASN B 1 55 ? 5.906 19.859 7.117 1 93.38 55 ASN B N 1
ATOM 1596 C CA . ASN B 1 55 ? 7.066 20.75 7.133 1 93.38 55 ASN B CA 1
ATOM 1597 C C . ASN B 1 55 ? 7.934 20.562 5.887 1 93.38 55 ASN B C 1
ATOM 1599 O O . ASN B 1 55 ? 8.477 21.531 5.355 1 93.38 55 ASN B O 1
ATOM 1603 N N . ALA B 1 56 ? 8.062 19.344 5.496 1 92.81 56 ALA B N 1
ATOM 1604 C CA . ALA B 1 56 ? 8.867 19.047 4.309 1 92.81 56 ALA B CA 1
ATOM 1605 C C . ALA B 1 56 ? 8.141 19.484 3.039 1 92.81 56 ALA B C 1
ATOM 1607 O O . ALA B 1 56 ? 8.773 19.953 2.088 1 92.81 56 ALA B O 1
ATOM 1608 N N . PHE B 1 57 ? 6.852 19.266 3.043 1 93.19 57 PHE B N 1
ATOM 1609 C CA . PHE B 1 57 ? 6 19.562 1.895 1 93.19 57 PHE B CA 1
ATOM 1610 C C . PHE B 1 57 ? 4.852 20.469 2.289 1 93.19 57 PHE B C 1
ATOM 1612 O O . PHE B 1 57 ? 3.873 20.031 2.896 1 93.19 57 PHE B O 1
ATOM 1619 N N . SER B 1 58 ? 4.812 21.703 1.83 1 90.19 58 SER B N 1
ATOM 1620 C CA . SER B 1 58 ? 3.83 22.688 2.275 1 90.19 58 SER B CA 1
ATOM 1621 C C . SER B 1 58 ? 2.646 22.766 1.315 1 90.19 58 SER B C 1
ATOM 1623 O O . SER B 1 58 ? 1.646 23.422 1.605 1 90.19 58 SER B O 1
ATOM 1625 N N . ASP B 1 59 ? 2.697 22.109 0.218 1 94.94 59 ASP B N 1
ATOM 1626 C CA . ASP B 1 59 ? 1.648 22.172 -0.796 1 94.94 59 ASP B CA 1
ATOM 1627 C C . ASP B 1 59 ? 1.166 20.781 -1.173 1 94.94 59 ASP B C 1
ATOM 1629 O O . ASP B 1 59 ? 0.957 20.484 -2.352 1 94.94 59 ASP B O 1
ATOM 1633 N N . LEU B 1 60 ? 1.055 19.953 -0.216 1 94.88 60 LEU B N 1
ATOM 1634 C CA . LEU B 1 60 ? 0.616 18.594 -0.467 1 94.88 60 LEU B CA 1
ATOM 1635 C C . LEU B 1 60 ? -0.786 18.578 -1.066 1 94.88 60 LEU B C 1
ATOM 1637 O O . LEU B 1 60 ? -1.659 19.328 -0.64 1 94.88 60 LEU B O 1
ATOM 1641 N N . LYS B 1 61 ? -0.925 17.781 -2.051 1 96.31 61 LYS B N 1
ATOM 1642 C CA . LYS B 1 61 ? -2.227 17.516 -2.652 1 96.31 61 LYS B CA 1
ATOM 1643 C C . LYS B 1 61 ? -2.484 16.016 -2.746 1 96.31 61 LYS B C 1
ATOM 1645 O O . LYS B 1 61 ? -1.595 15.25 -3.119 1 96.31 61 LYS B O 1
ATOM 1650 N N . LEU B 1 62 ? -3.668 15.633 -2.359 1 95.94 62 LEU B N 1
ATOM 1651 C CA . LEU B 1 62 ? -4.105 14.242 -2.41 1 95.94 62 LEU B CA 1
ATOM 1652 C C . LEU B 1 62 ? -5.238 14.062 -3.412 1 95.94 62 LEU B C 1
ATOM 1654 O O . LEU B 1 62 ? -6.293 14.695 -3.285 1 95.94 62 LEU B O 1
ATOM 1658 N N . GLU B 1 63 ? -5.039 13.273 -4.363 1 97.38 63 GLU B N 1
ATOM 1659 C CA . GLU B 1 63 ? -6.051 13.008 -5.379 1 97.38 63 GLU B CA 1
ATOM 1660 C C . GLU B 1 63 ? -6.562 11.57 -5.281 1 97.38 63 GLU B C 1
ATOM 1662 O O . GLU B 1 63 ? -5.789 10.625 -5.41 1 97.38 63 GLU B O 1
ATOM 1667 N N . VAL B 1 64 ? -7.852 11.438 -5.07 1 97.5 64 VAL B N 1
ATOM 1668 C CA . VAL B 1 64 ? -8.492 10.133 -4.922 1 97.5 64 VAL B CA 1
ATOM 1669 C C . VAL B 1 64 ? -9.43 9.883 -6.102 1 97.5 64 VAL B C 1
ATOM 1671 O O . VAL B 1 64 ? -10.234 10.75 -6.461 1 97.5 64 VAL B O 1
ATOM 1674 N N . ASP B 1 65 ? -9.273 8.727 -6.742 1 96.06 65 ASP B N 1
ATOM 1675 C CA . ASP B 1 65 ? -10.273 8.305 -7.715 1 96.06 65 ASP B CA 1
ATOM 1676 C C . ASP B 1 65 ? -11.609 8.031 -7.043 1 96.06 65 ASP B C 1
ATOM 1678 O O . ASP B 1 65 ? -11.727 7.113 -6.223 1 96.06 65 ASP B O 1
ATOM 1682 N N . PRO B 1 66 ? -12.594 8.805 -7.324 1 92.88 66 PRO B N 1
ATOM 1683 C CA . PRO B 1 66 ? -13.867 8.648 -6.617 1 92.88 66 PRO B CA 1
ATOM 1684 C C . PRO B 1 66 ? -14.531 7.305 -6.887 1 92.88 66 PRO B C 1
ATOM 1686 O O . PRO B 1 66 ? -15.359 6.852 -6.09 1 92.88 66 PRO B O 1
ATOM 1689 N N . GLU B 1 67 ? -14.219 6.684 -7.949 1 93.69 67 GLU B N 1
ATOM 1690 C CA . GLU B 1 67 ? -14.898 5.445 -8.328 1 93.69 67 GLU B CA 1
ATOM 1691 C C . GLU B 1 67 ? -14.125 4.223 -7.832 1 93.69 67 GLU B C 1
ATOM 1693 O O . GLU B 1 67 ? -14.727 3.227 -7.426 1 93.69 67 GLU B O 1
ATOM 1698 N N . HIS B 1 68 ? -12.789 4.328 -7.848 1 95.25 68 HIS B N 1
ATOM 1699 C CA . HIS B 1 68 ? -12 3.131 -7.59 1 95.25 68 HIS B CA 1
ATOM 1700 C C . HIS B 1 68 ? -10.859 3.42 -6.617 1 95.25 68 HIS B C 1
ATOM 1702 O O . HIS B 1 68 ? -9.828 2.752 -6.648 1 95.25 68 HIS B O 1
ATOM 1708 N N . GLY B 1 69 ? -11.078 4.383 -5.816 1 97.38 69 GLY B N 1
ATOM 1709 C CA . GLY B 1 69 ? -10.016 4.773 -4.902 1 97.38 69 GLY B CA 1
ATOM 1710 C C . GLY B 1 69 ? -10.391 4.582 -3.443 1 97.38 69 GLY B C 1
ATOM 1711 O O . GLY B 1 69 ? -9.539 4.719 -2.561 1 97.38 69 GLY B O 1
ATOM 1712 N N . VAL B 1 70 ? -11.672 4.266 -3.217 1 98.31 70 VAL B N 1
ATOM 1713 C CA . VAL B 1 70 ? -12.125 4.18 -1.833 1 98.31 70 VAL B CA 1
ATOM 1714 C C . VAL B 1 70 ? -12.812 2.836 -1.6 1 98.31 70 VAL B C 1
ATOM 1716 O O . VAL B 1 70 ? -13.727 2.463 -2.34 1 98.31 70 VAL B O 1
ATOM 1719 N N . ILE B 1 71 ? -12.352 2.107 -0.647 1 98.5 71 ILE B N 1
ATOM 1720 C CA . ILE B 1 71 ? -12.992 0.909 -0.119 1 98.5 71 ILE B CA 1
ATOM 1721 C C . ILE B 1 71 ? -13.461 1.162 1.312 1 98.5 71 ILE B C 1
ATOM 1723 O O . ILE B 1 71 ? -12.641 1.334 2.219 1 98.5 71 ILE B O 1
ATOM 1727 N N . ASP B 1 72 ? -14.719 1.237 1.498 1 98.19 72 ASP B N 1
ATOM 1728 C CA . ASP B 1 72 ? -15.289 1.582 2.797 1 98.19 72 ASP B CA 1
ATOM 1729 C C . ASP B 1 72 ? -16.188 0.463 3.316 1 98.19 72 ASP B C 1
ATOM 1731 O O . ASP B 1 72 ? -17.219 0.154 2.709 1 98.19 72 ASP B O 1
ATOM 1735 N N . ALA B 1 73 ? -15.758 -0.119 4.473 1 97.44 73 ALA B N 1
ATOM 1736 C CA . ALA B 1 73 ? -16.516 -1.218 5.066 1 97.44 73 ALA B CA 1
ATOM 1737 C C . ALA B 1 73 ? -17.172 -0.786 6.371 1 97.44 73 ALA B C 1
ATOM 1739 O O . ALA B 1 73 ? -17.594 -1.627 7.172 1 97.44 73 ALA B O 1
ATOM 1740 N N . GLY B 1 74 ? -17.297 0.477 6.656 1 96.62 74 GLY B N 1
ATOM 1741 C CA . GLY B 1 74 ? -17.969 1.012 7.836 1 96.62 74 GLY B CA 1
ATOM 1742 C C . GLY B 1 74 ? -17.031 1.233 9 1 96.62 74 GLY B C 1
ATOM 1743 O O . GLY B 1 74 ? -16.625 2.367 9.273 1 96.62 74 GLY B O 1
ATOM 1744 N N . ASP B 1 75 ? -16.484 0.166 9.539 1 96.44 75 ASP B N 1
ATOM 1745 C CA . ASP B 1 75 ? -15.602 0.288 10.695 1 96.44 75 ASP B CA 1
ATOM 1746 C C . ASP B 1 75 ? -14.133 0.221 10.273 1 96.44 75 ASP B C 1
ATOM 1748 O O . ASP B 1 75 ? -13.242 0.238 11.117 1 96.44 75 ASP B O 1
ATOM 1752 N N . CYS B 1 76 ? -13.891 0.087 9.055 1 98.38 76 CYS B N 1
ATOM 1753 C CA . CYS B 1 76 ? -12.578 0.182 8.43 1 98.38 76 CYS B CA 1
ATOM 1754 C C . CYS B 1 76 ? -12.688 0.655 6.984 1 98.38 76 CYS B C 1
ATOM 1756 O O . CYS B 1 76 ? -13.766 0.574 6.383 1 98.38 76 CYS B O 1
ATOM 1758 N N . CYS B 1 77 ? -11.625 1.204 6.496 1 98.5 77 CYS B N 1
ATOM 1759 C CA . CYS B 1 77 ? -11.609 1.645 5.105 1 98.5 77 CYS B CA 1
ATOM 1760 C C . CYS B 1 77 ? -10.188 1.664 4.559 1 98.5 77 CYS B C 1
ATOM 1762 O O . CYS B 1 77 ? -9.219 1.614 5.324 1 98.5 77 CYS B O 1
ATOM 1764 N N . ALA B 1 78 ? -10.086 1.61 3.318 1 98.75 78 ALA B N 1
ATOM 1765 C CA . ALA B 1 78 ? -8.844 1.806 2.582 1 98.75 78 ALA B CA 1
ATOM 1766 C C . ALA B 1 78 ? -9.016 2.85 1.48 1 98.75 78 ALA B C 1
ATOM 1768 O O . ALA B 1 78 ? -10.047 2.887 0.807 1 98.75 78 ALA B O 1
ATOM 1769 N N . VAL B 1 79 ? -8.008 3.67 1.315 1 98.5 79 VAL B N 1
ATOM 1770 C CA . VAL B 1 79 ? -8.055 4.727 0.311 1 98.5 79 VAL B CA 1
ATOM 1771 C C . VAL B 1 79 ? -6.754 4.742 -0.485 1 98.5 79 VAL B C 1
ATOM 1773 O O . VAL B 1 79 ? -5.668 4.836 0.092 1 98.5 79 VAL B O 1
ATOM 1776 N N . GLU B 1 80 ? -6.883 4.602 -1.762 1 98.44 80 GLU B N 1
ATOM 1777 C CA . GLU B 1 80 ? -5.781 4.828 -2.691 1 98.44 80 GLU B CA 1
ATOM 1778 C C . GLU B 1 80 ? -5.789 6.262 -3.215 1 98.44 80 GLU B C 1
ATOM 1780 O O . GLU B 1 80 ? -6.852 6.82 -3.5 1 98.44 80 GLU B O 1
ATOM 1785 N N . PHE B 1 81 ? -4.605 6.809 -3.309 1 97.75 81 PHE B N 1
ATOM 1786 C CA . PHE B 1 81 ? -4.566 8.172 -3.818 1 97.75 81 PHE B CA 1
ATOM 1787 C C . PHE B 1 81 ? -3.197 8.492 -4.406 1 97.75 81 PHE B C 1
ATOM 1789 O O . PHE B 1 81 ? -2.23 7.762 -4.176 1 97.75 81 PHE B O 1
ATOM 1796 N N . ILE B 1 82 ? -3.164 9.492 -5.254 1 97.38 82 ILE B N 1
ATOM 1797 C CA . ILE B 1 82 ? -1.928 10.125 -5.711 1 97.38 82 ILE B CA 1
ATOM 1798 C C . ILE B 1 82 ? -1.618 11.344 -4.836 1 97.38 82 ILE B C 1
ATOM 1800 O O . ILE B 1 82 ? -2.477 12.203 -4.633 1 97.38 82 ILE B O 1
ATOM 1804 N N . ILE B 1 83 ? -0.471 11.359 -4.312 1 96.5 83 ILE B N 1
ATOM 1805 C CA . ILE B 1 83 ? -0.041 12.5 -3.514 1 96.5 83 ILE B CA 1
ATOM 1806 C C . ILE B 1 83 ? 1.032 13.281 -4.27 1 96.5 83 ILE B C 1
ATOM 1808 O O . ILE B 1 83 ? 1.918 12.688 -4.891 1 96.5 83 ILE B O 1
ATOM 1812 N N . THR B 1 84 ? 0.878 14.523 -4.289 1 96.69 84 THR B N 1
ATOM 1813 C CA . THR B 1 84 ? 1.852 15.406 -4.918 1 96.69 84 THR B CA 1
ATOM 1814 C C . THR B 1 84 ? 2.262 16.516 -3.959 1 96.69 84 THR B C 1
ATOM 1816 O O . THR B 1 84 ? 1.538 16.828 -3.01 1 96.69 84 THR B O 1
ATOM 1819 N N . GLY B 1 85 ? 3.422 17.047 -4.16 1 95.69 85 GLY B N 1
ATOM 1820 C CA . GLY B 1 85 ? 3.957 18.156 -3.385 1 95.69 85 GLY B CA 1
ATOM 1821 C C . GLY B 1 85 ? 5.316 18.625 -3.867 1 95.69 85 GLY B C 1
ATOM 1822 O O . GLY B 1 85 ? 5.859 18.078 -4.832 1 95.69 85 GLY B O 1
ATOM 1823 N N . THR B 1 86 ? 5.766 19.719 -3.24 1 96 86 THR B N 1
ATOM 1824 C CA . THR B 1 86 ? 7.086 20.281 -3.504 1 96 86 THR B CA 1
ATOM 1825 C C . THR B 1 86 ? 7.965 20.188 -2.262 1 96 86 THR B C 1
ATOM 1827 O O . THR B 1 86 ? 7.52 20.516 -1.155 1 96 86 THR B O 1
ATOM 1830 N N . LEU B 1 87 ? 9.133 19.719 -2.475 1 95.12 87 LEU B N 1
ATOM 1831 C CA . LEU B 1 87 ? 10.039 19.656 -1.333 1 95.12 87 LEU B CA 1
ATOM 1832 C C . LEU B 1 87 ? 10.539 21.047 -0.959 1 95.12 87 LEU B C 1
ATOM 1834 O O . LEU B 1 87 ? 11.469 21.562 -1.588 1 95.12 87 LEU B O 1
ATOM 1838 N N . LYS B 1 88 ? 10.047 21.531 0.101 1 94.5 88 LYS B N 1
ATOM 1839 C CA . LYS B 1 88 ? 10.383 22.906 0.497 1 94.5 88 LYS B CA 1
ATOM 1840 C C . LYS B 1 88 ? 11.086 22.922 1.85 1 94.5 88 LYS B C 1
ATOM 1842 O O . LYS B 1 88 ? 11.523 23.984 2.311 1 94.5 88 LYS B O 1
ATOM 1847 N N . GLY B 1 89 ? 11.109 21.781 2.545 1 93.75 89 GLY B N 1
ATOM 1848 C CA . GLY B 1 89 ? 11.82 21.594 3.797 1 93.75 89 GLY B CA 1
ATOM 1849 C C . GLY B 1 89 ? 12.625 20.297 3.828 1 93.75 89 GLY B C 1
ATOM 1850 O O . GLY B 1 89 ? 12.68 19.578 2.834 1 93.75 89 GLY B O 1
ATOM 1851 N N . ASP B 1 90 ? 13.25 20.047 4.98 1 91.94 90 ASP B N 1
ATOM 1852 C CA . ASP B 1 90 ? 14.039 18.828 5.129 1 91.94 90 ASP B CA 1
ATOM 1853 C C . ASP B 1 90 ? 13.141 17.594 5.176 1 91.94 90 ASP B C 1
ATOM 1855 O O . ASP B 1 90 ? 12.078 17.625 5.789 1 91.94 90 ASP B O 1
ATOM 1859 N N . LEU B 1 91 ? 13.57 16.594 4.496 1 90.12 91 LEU B N 1
ATOM 1860 C CA . LEU B 1 91 ? 12.844 15.336 4.477 1 90.12 91 LEU B CA 1
ATOM 1861 C C . LEU B 1 91 ? 13.695 14.211 5.062 1 90.12 91 LEU B C 1
ATOM 1863 O O . LEU B 1 91 ? 14.789 13.938 4.57 1 90.12 91 LEU B O 1
ATOM 1867 N N . ASP B 1 92 ? 13.227 13.609 6.078 1 88.56 92 ASP B N 1
ATOM 1868 C CA . ASP B 1 92 ? 13.867 12.414 6.621 1 88.56 92 ASP B CA 1
ATOM 1869 C C . ASP B 1 92 ? 13.516 11.18 5.793 1 88.56 92 ASP B C 1
ATOM 1871 O O . ASP B 1 92 ? 12.352 10.805 5.695 1 88.56 92 ASP B O 1
ATOM 1875 N N . THR B 1 93 ? 14.539 10.547 5.238 1 86 93 THR B N 1
ATOM 1876 C CA . THR B 1 93 ? 14.32 9.398 4.371 1 86 93 THR B CA 1
ATOM 1877 C C . THR B 1 93 ? 14.828 8.117 5.031 1 86 93 THR B C 1
ATOM 1879 O O . THR B 1 93 ? 15.086 7.121 4.352 1 86 93 THR B O 1
ATOM 1882 N N . THR B 1 94 ? 14.984 8.188 6.301 1 85.69 94 THR B N 1
ATOM 1883 C CA . THR B 1 94 ? 15.531 7.043 7.016 1 85.69 94 THR B CA 1
ATOM 1884 C C . THR B 1 94 ? 14.5 5.922 7.105 1 85.69 94 THR B C 1
ATOM 1886 O O . THR B 1 94 ? 13.328 6.168 7.383 1 85.69 94 THR B O 1
ATOM 1889 N N . VAL B 1 95 ? 14.953 4.758 6.75 1 82.69 95 VAL B N 1
ATOM 1890 C CA . VAL B 1 95 ? 14.117 3.566 6.84 1 82.69 95 VAL B CA 1
ATOM 1891 C C . VAL B 1 95 ? 14.742 2.568 7.812 1 82.69 95 VAL B C 1
ATOM 1893 O O . VAL B 1 95 ? 15.961 2.377 7.816 1 82.69 95 VAL B O 1
ATOM 1896 N N . SER B 1 96 ? 13.906 2.076 8.656 1 80.69 96 SER B N 1
ATOM 1897 C CA . SER B 1 96 ? 14.375 1.053 9.578 1 80.69 96 SER B CA 1
ATOM 1898 C C . SER B 1 96 ? 14.453 -0.312 8.906 1 80.69 96 SER B C 1
ATOM 1900 O O . SER B 1 96 ? 13.516 -0.726 8.219 1 80.69 96 SER B O 1
ATOM 1902 N N . ILE B 1 97 ? 15.625 -0.976 9.016 1 71.81 97 ILE B N 1
ATOM 1903 C CA . ILE B 1 97 ? 15.812 -2.326 8.5 1 71.81 97 ILE B CA 1
ATOM 1904 C C . ILE B 1 97 ? 16.297 -3.248 9.617 1 71.81 97 ILE B C 1
ATOM 1906 O O . ILE B 1 97 ? 16.578 -2.789 10.727 1 71.81 97 ILE B O 1
ATOM 1910 N N . ASN B 1 98 ? 16.094 -4.562 9.555 1 67.12 98 ASN B N 1
ATOM 1911 C CA . ASN B 1 98 ? 16.453 -5.523 10.594 1 67.12 98 ASN B CA 1
ATOM 1912 C C . ASN B 1 98 ? 17.781 -5.176 11.242 1 67.12 98 ASN B C 1
ATOM 1914 O O . ASN B 1 98 ? 17.984 -5.406 12.438 1 67.12 98 ASN B O 1
ATOM 1918 N N . ASP B 1 99 ? 18.688 -4.703 10.5 1 67.06 99 ASP B N 1
ATOM 1919 C CA . ASP B 1 99 ? 20.031 -4.508 11.031 1 67.06 99 ASP B CA 1
ATOM 1920 C C . ASP B 1 99 ? 20.297 -3.031 11.297 1 67.06 99 ASP B C 1
ATOM 1922 O O . ASP B 1 99 ? 21.453 -2.627 11.445 1 67.06 99 ASP B O 1
ATOM 1926 N N . GLY B 1 100 ? 19.344 -2.295 11.266 1 76 100 GLY B N 1
ATOM 1927 C CA . GLY B 1 100 ? 19.547 -0.875 11.516 1 76 100 GLY B CA 1
ATOM 1928 C C . GLY B 1 100 ? 18.719 0.012 10.602 1 76 100 GLY B C 1
ATOM 1929 O O . GLY B 1 100 ? 17.625 -0.363 10.188 1 76 100 GLY B O 1
ATOM 1930 N N . THR B 1 101 ? 19.172 1.256 10.562 1 78.44 101 THR B N 1
ATOM 1931 C CA . THR B 1 101 ? 18.469 2.23 9.734 1 78.44 101 THR B CA 1
ATOM 1932 C C . THR B 1 101 ? 19.344 2.66 8.555 1 78.44 101 THR B C 1
ATOM 1934 O O . THR B 1 101 ? 20.562 2.674 8.648 1 78.44 101 THR B O 1
ATOM 1937 N N . VAL B 1 102 ? 18.75 2.797 7.453 1 78.75 102 VAL B N 1
ATOM 1938 C CA . VAL B 1 102 ? 19.422 3.328 6.273 1 78.75 102 VAL B CA 1
ATOM 1939 C C . VAL B 1 102 ? 18.688 4.566 5.77 1 78.75 102 VAL B C 1
ATOM 1941 O O . VAL B 1 102 ? 17.484 4.695 5.961 1 78.75 102 VAL B O 1
ATOM 1944 N N . GLY B 1 103 ? 19.422 5.395 5.129 1 82.25 103 GLY B N 1
ATOM 1945 C CA . GLY B 1 103 ? 18.859 6.621 4.586 1 82.25 103 GLY B CA 1
ATOM 1946 C C . GLY B 1 103 ? 19.5 7.871 5.176 1 82.25 103 GLY B C 1
ATOM 1947 O O . GLY B 1 103 ? 20.453 7.785 5.949 1 82.25 103 GLY B O 1
ATOM 1948 N N . ASP B 1 104 ? 19.031 8.992 4.723 1 84.75 104 ASP B N 1
ATOM 1949 C CA . ASP B 1 104 ? 19.562 10.289 5.129 1 84.75 104 ASP B CA 1
ATOM 1950 C C . ASP B 1 104 ? 18.484 11.367 5.105 1 84.75 104 ASP B C 1
ATOM 1952 O O . ASP B 1 104 ? 17.297 11.062 4.898 1 84.75 104 ASP B O 1
ATOM 1956 N N . THR B 1 105 ? 18.922 12.578 5.523 1 89.75 105 THR B N 1
ATOM 1957 C CA . THR B 1 105 ? 18.062 13.75 5.379 1 89.75 105 THR B CA 1
ATOM 1958 C C . THR B 1 105 ? 18.312 14.438 4.039 1 89.75 105 THR B C 1
ATOM 1960 O O . THR B 1 105 ? 19.453 14.688 3.664 1 89.75 105 THR B O 1
ATOM 1963 N N . VAL B 1 106 ? 17.219 14.625 3.33 1 90.44 106 VAL B N 1
ATOM 1964 C CA . VAL B 1 106 ? 17.297 15.375 2.08 1 90.44 106 VAL B CA 1
ATOM 1965 C C . VAL B 1 106 ? 16.891 16.828 2.322 1 90.44 106 VAL B C 1
ATOM 1967 O O . VAL B 1 106 ? 15.812 17.094 2.844 1 90.44 106 VAL B O 1
ATOM 1970 N N . LYS B 1 107 ? 17.812 17.672 1.866 1 92.88 107 LYS B N 1
ATOM 1971 C CA . LYS B 1 107 ? 17.516 19.094 2.008 1 92.88 107 LYS B CA 1
ATOM 1972 C C . LYS B 1 107 ? 16.531 19.562 0.936 1 92.88 107 LYS B C 1
ATOM 1974 O O . LYS B 1 107 ? 16.328 18.875 -0.066 1 92.88 107 LYS B O 1
ATOM 1979 N N . ALA B 1 108 ? 16 20.734 1.217 1 93.38 108 ALA B N 1
ATOM 1980 C CA . ALA B 1 108 ? 15.031 21.312 0.282 1 93.38 108 ALA B CA 1
ATOM 1981 C C . ALA B 1 108 ? 15.641 21.453 -1.11 1 93.38 108 ALA B C 1
ATOM 1983 O O . ALA B 1 108 ? 16.703 22.078 -1.271 1 93.38 108 ALA B O 1
ATOM 1984 N N . THR B 1 109 ? 14.953 20.969 -2.115 1 93.44 109 THR B N 1
ATOM 1985 C CA . THR B 1 109 ? 15.438 21.031 -3.488 1 93.44 109 THR B CA 1
ATOM 1986 C C . THR B 1 109 ? 14.531 21.906 -4.344 1 93.44 109 THR B C 1
ATOM 1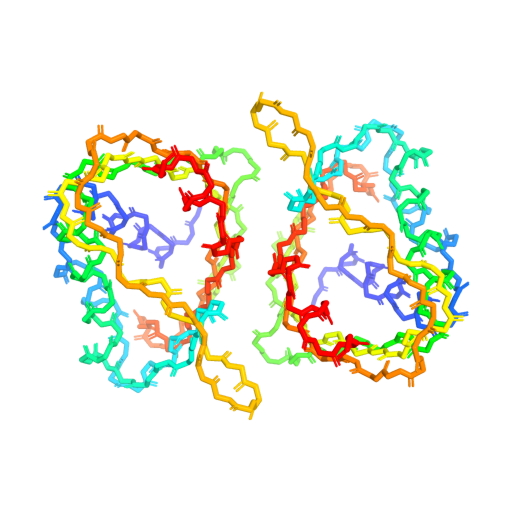988 O O . THR B 1 109 ? 14.914 22.312 -5.441 1 93.44 109 THR B O 1
ATOM 1991 N N . GLY B 1 110 ? 13.273 22.062 -3.834 1 94.88 110 GLY B N 1
ATOM 1992 C CA . GLY B 1 110 ? 12.289 22.797 -4.609 1 94.88 110 GLY B CA 1
ATOM 1993 C C . GLY B 1 110 ? 11.664 21.984 -5.719 1 94.88 110 GLY B C 1
ATOM 1994 O O . GLY B 1 110 ? 10.867 22.5 -6.508 1 94.88 110 GLY B O 1
ATOM 1995 N N . LYS B 1 111 ? 12.016 20.797 -5.793 1 94.31 111 LYS B N 1
ATOM 1996 C CA . LYS B 1 111 ? 11.484 19.906 -6.824 1 94.31 111 LYS B CA 1
ATOM 1997 C C . LYS B 1 111 ? 10.172 19.266 -6.379 1 94.31 111 LYS B C 1
ATOM 1999 O O . LYS B 1 111 ? 9.922 19.125 -5.18 1 94.31 111 LYS B O 1
ATOM 2004 N N . LYS B 1 112 ? 9.367 18.906 -7.379 1 95.06 112 LYS B N 1
ATOM 2005 C CA . LYS B 1 112 ? 8.055 18.297 -7.141 1 95.06 112 LYS B CA 1
ATOM 2006 C C . LYS B 1 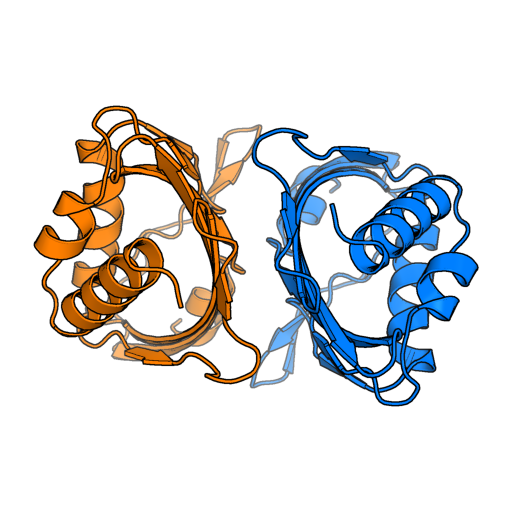112 ? 8.133 16.781 -7.184 1 95.06 112 LYS B C 1
ATOM 2008 O O . LYS B 1 112 ? 8.992 16.219 -7.863 1 95.06 112 LYS B O 1
ATOM 2013 N N . PHE B 1 113 ? 7.238 16.172 -6.438 1 93.69 113 PHE B N 1
ATOM 2014 C CA . PHE B 1 113 ? 7.113 14.719 -6.5 1 93.69 113 PHE B CA 1
ATOM 2015 C C . PHE B 1 113 ? 5.664 14.312 -6.742 1 93.69 113 PHE B C 1
ATOM 2017 O O . PHE B 1 113 ? 4.75 15.117 -6.551 1 93.69 113 PHE B O 1
ATOM 2024 N N . ARG B 1 114 ? 5.477 13.203 -7.285 1 94.19 114 ARG B N 1
ATOM 2025 C CA . ARG B 1 114 ? 4.207 12.516 -7.488 1 94.19 114 ARG B CA 1
ATOM 2026 C C . ARG B 1 114 ? 4.324 11.031 -7.141 1 94.19 114 ARG B C 1
ATOM 2028 O O . ARG B 1 114 ? 5.223 10.344 -7.629 1 94.19 114 ARG B O 1
ATOM 2035 N N . MET B 1 115 ? 3.441 10.602 -6.281 1 94.5 115 MET B N 1
ATOM 2036 C CA . MET B 1 115 ? 3.564 9.227 -5.816 1 94.5 115 MET B CA 1
ATOM 2037 C C . MET B 1 115 ? 2.191 8.617 -5.547 1 94.5 115 MET B C 1
ATOM 2039 O O . MET B 1 115 ? 1.272 9.312 -5.113 1 94.5 115 MET B O 1
ATOM 2043 N N . ARG B 1 116 ? 2.084 7.363 -5.836 1 96.06 116 ARG B N 1
ATOM 2044 C CA . ARG B 1 116 ? 0.9 6.609 -5.43 1 96.06 116 ARG B CA 1
ATOM 2045 C C . ARG B 1 116 ? 1.043 6.094 -4.004 1 96.06 116 ARG B C 1
ATOM 2047 O O . ARG B 1 116 ? 2.123 5.656 -3.602 1 96.06 116 ARG B O 1
ATOM 2054 N N . SER B 1 117 ? -0.027 6.074 -3.25 1 98 117 SER B N 1
ATOM 2055 C CA . SER B 1 117 ? -0.052 5.613 -1.865 1 98 117 SER B CA 1
ATOM 2056 C C . SER B 1 117 ? -1.431 5.086 -1.482 1 98 117 SER B C 1
ATOM 2058 O O . SER B 1 117 ? -2.408 5.316 -2.197 1 98 117 SER B O 1
ATOM 2060 N N . THR B 1 118 ? -1.48 4.301 -0.46 1 98.75 118 THR B N 1
ATOM 2061 C CA . THR B 1 118 ? -2.762 3.881 0.097 1 98.75 118 THR B CA 1
ATOM 2062 C C . THR B 1 118 ? -2.719 3.896 1.622 1 98.75 118 THR B C 1
ATOM 2064 O O . THR B 1 118 ? -1.678 3.621 2.223 1 98.75 118 THR B O 1
ATOM 2067 N N . ASP B 1 119 ? -3.832 4.207 2.209 1 98.56 119 ASP B N 1
ATOM 2068 C CA . ASP B 1 119 ? -4.039 4.188 3.652 1 98.56 119 ASP B CA 1
ATOM 2069 C C . ASP B 1 119 ? -5.082 3.143 4.043 1 98.56 119 ASP B C 1
ATOM 2071 O O . ASP B 1 119 ? -6.105 2.998 3.373 1 98.56 119 ASP B O 1
ATOM 2075 N N . HIS B 1 120 ? -4.805 2.354 5.051 1 98.75 120 HIS B N 1
ATOM 2076 C CA . HIS B 1 120 ? -5.758 1.479 5.727 1 98.75 120 HIS B CA 1
ATOM 2077 C C . HIS B 1 120 ? -6.07 1.982 7.129 1 98.75 120 HIS B C 1
ATOM 2079 O O . HIS B 1 120 ? -5.156 2.217 7.926 1 98.75 120 HIS B O 1
ATOM 2085 N N . VAL B 1 121 ? -7.367 2.066 7.406 1 98.44 121 VAL B N 1
ATOM 2086 C CA . VAL B 1 121 ? -7.785 2.637 8.68 1 98.44 121 VAL B CA 1
ATOM 2087 C C . VAL B 1 121 ? -8.797 1.714 9.352 1 98.44 121 VAL B C 1
ATOM 2089 O O . VAL B 1 121 ? -9.719 1.214 8.703 1 98.44 121 VAL B O 1
ATOM 2092 N N . TRP B 1 122 ? -8.555 1.487 10.641 1 98.69 122 TRP B N 1
ATOM 2093 C CA . TRP B 1 122 ? -9.484 0.729 11.469 1 98.69 122 TRP B CA 1
ATOM 2094 C C . TRP B 1 122 ? -9.969 1.568 12.648 1 98.69 122 TRP B C 1
ATOM 2096 O O . TRP B 1 122 ? -9.18 2.24 13.312 1 98.69 122 TRP B O 1
ATOM 2106 N N . TRP B 1 123 ? -11.312 1.502 12.844 1 98.38 123 TRP B N 1
ATOM 2107 C CA . TRP B 1 123 ? -11.953 2.354 13.844 1 98.38 123 TRP B CA 1
ATOM 2108 C C . TRP B 1 123 ? -12.406 1.533 15.047 1 98.38 123 TRP B C 1
ATOM 2110 O O . TRP B 1 123 ? -12.82 0.383 14.898 1 98.38 123 TRP B O 1
ATOM 2120 N N . ARG B 1 124 ? -12.297 2.037 16.109 1 97.69 124 ARG B N 1
ATOM 2121 C CA . ARG B 1 124 ? -12.898 1.59 17.375 1 97.69 124 ARG B CA 1
ATOM 2122 C C . ARG B 1 124 ? -13.469 2.768 18.156 1 97.69 124 ARG B C 1
ATOM 2124 O O . ARG B 1 124 ? -12.758 3.736 18.422 1 97.69 124 ARG B O 1
ATOM 2131 N N . ASP B 1 125 ? -14.82 2.764 18.453 1 97.06 125 ASP B N 1
ATOM 2132 C CA . ASP B 1 125 ? -15.5 3.82 19.203 1 97.06 125 ASP B CA 1
ATOM 2133 C C . ASP B 1 125 ? -15.312 5.176 18.531 1 97.06 125 ASP B C 1
ATOM 2135 O O . ASP B 1 125 ? -15.008 6.168 19.188 1 97.06 125 ASP B O 1
ATOM 2139 N N . GLY B 1 126 ? -15.32 5.129 17.266 1 97.56 126 GLY B N 1
ATOM 2140 C CA . GLY B 1 126 ? -15.305 6.352 16.484 1 97.56 126 GLY B CA 1
ATOM 2141 C C . GLY B 1 126 ? -13.922 6.938 16.312 1 97.56 126 GLY B C 1
ATOM 2142 O O . GLY B 1 126 ? -13.758 8.023 15.758 1 97.56 126 GLY B O 1
ATOM 2143 N N . LYS B 1 127 ? -12.906 6.223 16.781 1 98.69 127 LYS B N 1
ATOM 2144 C CA . LYS B 1 127 ? -11.523 6.68 16.672 1 98.69 127 LYS B CA 1
ATOM 2145 C C . LYS B 1 127 ? -10.68 5.68 15.883 1 98.69 127 LYS B C 1
ATOM 2147 O O . LYS B 1 127 ? -10.945 4.477 15.914 1 98.69 127 LYS B O 1
ATOM 2152 N N . ILE B 1 128 ? -9.695 6.195 15.227 1 98.69 128 ILE B N 1
ATOM 2153 C CA . ILE B 1 128 ? -8.766 5.332 14.5 1 98.69 128 ILE B CA 1
ATOM 2154 C C . ILE B 1 128 ? -7.77 4.711 15.477 1 98.69 128 ILE B C 1
ATOM 2156 O O . ILE B 1 128 ? -7.012 5.43 16.141 1 98.69 128 ILE B O 1
ATOM 2160 N N . TYR B 1 129 ? -7.762 3.41 15.539 1 98.56 129 TYR B N 1
ATOM 2161 C CA . TYR B 1 129 ? -6.828 2.771 16.453 1 98.56 129 TYR B CA 1
ATOM 2162 C C . TYR B 1 129 ? -5.727 2.045 15.695 1 98.56 129 TYR B C 1
ATOM 2164 O O . TYR B 1 129 ? -4.703 1.674 16.281 1 98.56 129 TYR B O 1
ATOM 2172 N N . LYS B 1 130 ? -5.863 1.751 14.531 1 98.69 130 LYS B N 1
ATOM 2173 C CA . LYS B 1 130 ? -4.855 1.224 13.617 1 98.69 130 LYS B CA 1
ATOM 2174 C C . LYS B 1 130 ? -4.855 1.993 12.297 1 98.69 130 LYS B C 1
ATOM 2176 O O . LYS B 1 130 ? -5.906 2.191 11.688 1 98.69 130 LYS B O 1
ATOM 2181 N N . PHE B 1 131 ? -3.705 2.463 11.906 1 98.69 131 PHE B N 1
ATOM 2182 C CA . PHE B 1 131 ? -3.469 3.221 10.68 1 98.69 131 PHE B CA 1
ATOM 2183 C C . PHE B 1 131 ? -2.211 2.73 9.977 1 98.69 131 PHE B C 1
ATOM 2185 O O . PHE B 1 131 ? -1.106 2.848 10.508 1 98.69 131 PHE B O 1
ATOM 2192 N N . SER B 1 132 ? -2.438 2.154 8.797 1 98.5 132 SER B N 1
ATOM 2193 C CA . SER B 1 132 ? -1.307 1.682 8.008 1 98.5 132 SER B CA 1
ATOM 2194 C C . SER B 1 132 ? -1.229 2.404 6.668 1 98.5 132 SER B C 1
ATOM 2196 O O . SER B 1 132 ? -2.248 2.592 6 1 98.5 132 SER B O 1
ATOM 2198 N N . VAL B 1 133 ? -0.043 2.801 6.336 1 98 133 VAL B N 1
ATOM 2199 C CA . VAL B 1 133 ? 0.185 3.457 5.051 1 98 133 VAL B CA 1
ATOM 2200 C C . VAL B 1 133 ? 1.181 2.645 4.227 1 98 133 VAL B C 1
ATOM 2202 O O . VAL B 1 133 ? 2.141 2.092 4.766 1 98 133 VAL B O 1
ATOM 2205 N N . TYR B 1 134 ? 0.957 2.562 2.959 1 98.12 134 TYR B N 1
ATOM 2206 C CA . TYR B 1 134 ? 1.824 1.854 2.023 1 98.12 134 TYR B CA 1
ATOM 2207 C C . TYR B 1 134 ? 2.184 2.736 0.835 1 98.12 134 TYR B C 1
ATOM 2209 O O . TYR B 1 134 ? 1.303 3.322 0.201 1 98.12 134 TYR B O 1
ATOM 2217 N N . TYR B 1 135 ? 3.426 2.791 0.532 1 96.19 135 TYR B N 1
ATOM 2218 C CA . TYR B 1 135 ? 4.016 3.482 -0.609 1 96.19 135 TYR B CA 1
ATOM 2219 C C . TYR B 1 135 ? 5.473 3.072 -0.802 1 96.19 135 TYR B C 1
ATOM 2221 O O . TYR B 1 135 ? 6.059 2.414 0.06 1 96.19 135 TYR B O 1
ATOM 2229 N N . ASP B 1 136 ? 6 3.363 -1.978 1 92.31 136 ASP B N 1
ATOM 2230 C CA . ASP B 1 136 ? 7.438 3.23 -2.201 1 92.31 136 ASP B CA 1
ATOM 2231 C C . ASP B 1 136 ? 8.203 4.387 -1.561 1 92.31 136 ASP B C 1
ATOM 2233 O O . ASP B 1 136 ? 8.172 5.512 -2.066 1 92.31 136 ASP B O 1
ATOM 2237 N N . PRO B 1 137 ? 8.922 4.133 -0.482 1 90.25 137 PRO B N 1
ATOM 2238 C CA . PRO B 1 137 ? 9.578 5.242 0.216 1 90.25 137 PRO B CA 1
ATOM 2239 C C . PRO B 1 137 ? 10.688 5.891 -0.609 1 90.25 137 PRO B C 1
ATOM 2241 O O . PRO B 1 137 ? 11.109 7.008 -0.311 1 90.25 137 PRO B O 1
ATOM 2244 N N . ALA B 1 138 ? 11.141 5.23 -1.606 1 87.94 138 ALA B N 1
ATOM 2245 C CA . ALA B 1 138 ? 12.227 5.766 -2.418 1 87.94 138 ALA B CA 1
ATOM 2246 C C . ALA B 1 138 ? 11.695 6.629 -3.557 1 87.94 138 ALA B C 1
ATOM 2248 O O . ALA B 1 138 ? 12.445 7.379 -4.184 1 87.94 138 ALA B O 1
ATOM 2249 N N . GLU B 1 139 ? 10.438 6.492 -3.861 1 88.19 139 GLU B N 1
ATOM 2250 C CA . GLU B 1 139 ? 9.891 7.125 -5.055 1 88.19 139 GLU B CA 1
ATOM 2251 C C . GLU B 1 139 ? 9.992 8.648 -4.973 1 88.19 139 GLU B C 1
ATOM 2253 O O . GLU B 1 139 ? 10.453 9.289 -5.922 1 88.19 139 GLU B O 1
ATOM 2258 N N . PRO B 1 140 ? 9.578 9.258 -3.824 1 86.88 140 PRO B N 1
ATOM 2259 C CA . PRO B 1 140 ? 9.766 10.703 -3.74 1 86.88 140 PRO B CA 1
ATOM 2260 C C . PRO B 1 140 ? 11.219 11.125 -3.91 1 86.88 140 PRO B C 1
ATOM 2262 O O . PRO B 1 140 ? 11.508 12.086 -4.629 1 86.88 140 PRO B O 1
ATOM 2265 N N . THR B 1 141 ? 12.055 10.375 -3.291 1 85.31 141 THR B N 1
ATOM 2266 C CA . THR B 1 141 ? 13.469 10.727 -3.324 1 85.31 141 THR B CA 1
ATOM 2267 C C . THR B 1 141 ? 14.016 10.641 -4.746 1 85.31 141 THR B C 1
ATOM 2269 O O . THR B 1 141 ? 14.82 11.484 -5.16 1 85.31 141 THR B O 1
ATOM 2272 N N . ARG B 1 142 ? 13.586 9.688 -5.492 1 85.62 142 ARG B N 1
ATOM 2273 C CA . ARG B 1 142 ? 14.031 9.523 -6.871 1 85.62 142 ARG B CA 1
ATOM 2274 C C . ARG B 1 142 ? 13.602 10.703 -7.73 1 85.62 142 ARG B C 1
ATOM 2276 O O . ARG B 1 142 ? 14.227 11 -8.75 1 85.62 142 ARG B O 1
ATOM 2283 N N . GLN B 1 143 ? 12.625 11.445 -7.301 1 87.38 143 GLN B N 1
ATOM 2284 C CA . GLN B 1 143 ? 12.047 12.523 -8.094 1 87.38 143 GLN B CA 1
ATOM 2285 C C . GLN B 1 143 ? 12.57 13.883 -7.633 1 87.38 143 GLN B C 1
ATOM 2287 O O . GLN B 1 143 ? 12.594 14.844 -8.406 1 87.38 143 GLN B O 1
ATOM 2292 N N . ILE B 1 144 ? 12.977 14.016 -6.41 1 81.69 144 ILE B N 1
ATOM 2293 C CA . ILE B 1 144 ? 13.234 15.336 -5.836 1 81.69 144 ILE B CA 1
ATOM 2294 C C . ILE B 1 144 ? 14.742 15.562 -5.719 1 81.69 144 ILE B C 1
ATOM 2296 O O . ILE B 1 144 ? 15.18 16.641 -5.316 1 81.69 144 ILE B O 1
ATOM 2300 N N . VAL B 1 145 ? 15.477 14.594 -5.859 1 78.25 145 VAL B N 1
ATOM 2301 C CA . VAL B 1 145 ? 16.922 14.797 -5.801 1 78.25 145 VAL B CA 1
ATOM 2302 C C . VAL B 1 145 ? 17.438 15.148 -7.191 1 78.25 145 VAL B C 1
ATOM 2304 O O . VAL B 1 145 ? 16.875 14.727 -8.203 1 78.25 145 VAL B O 1
#

Radius of gyration: 18.68 Å; Cα contacts (8 Å, |Δi|>4): 639; chains: 2; bounding box: 41×47×42 Å